Protein AF-A0A6L9IRM5-F1 (afdb_monomer)

Radius of gyration: 20.82 Å; Cα contacts (8 Å, |Δi|>4): 411; chains: 1; bounding box: 53×46×64 Å

Foldseek 3Di:
DDDPLRVLLVVLLVLLVQQLPQPLLDDDPPDDPPDDDDDPVNVVSVPDPSLVVNLVVLLVQQCFLDPHGDVSNLVSLLVSLLVLLVDPVRDCSSNQRSSVSSLVCLLPVQACVNVPVPLRHSSCRSLLSSLLNLLSSCQSVVVLQVNLVVLLVQLPGSHVSSVLSSLNSLLSNCVRPVVSNLVNLVVVLVPHDLSSLLSSLSNLLDLVSQALVDPNNVVSLVSSVVSLVSLLVVLQPDDPVRCPDPSNVSSLVSLLASLLSSCLSPVVVSLVVLLVQLVVPDPSSLNSSVSSLPDPSCVVPVVSSVVSCVSSVD

Mean predicted aligned error: 5.21 Å

Solvent-accessible surface area (backbone atoms only — not comparable to full-atom values): 16393 Å² total; per-residue (Å²): 132,81,51,73,31,57,48,42,31,64,61,44,49,63,35,50,54,46,27,40,67,35,77,58,42,58,77,61,98,81,71,64,91,87,66,96,72,85,53,82,73,60,57,66,44,68,68,41,66,47,50,46,53,40,50,47,50,41,27,75,60,19,50,41,73,48,101,53,69,40,57,48,49,38,50,19,50,19,48,46,51,40,48,44,60,66,35,87,90,47,50,65,59,33,42,50,54,20,40,50,44,49,36,52,40,35,54,57,76,53,46,52,76,82,61,73,57,47,78,48,50,28,67,47,34,39,29,28,31,20,40,30,23,43,18,35,52,19,51,76,73,66,34,48,71,60,34,53,50,54,38,43,56,47,16,62,45,92,39,62,65,38,27,50,21,21,14,51,5,44,33,46,27,36,71,78,39,40,76,63,39,52,53,49,50,62,58,53,55,77,80,49,50,46,33,30,45,29,27,55,44,49,20,60,39,40,72,91,65,32,44,49,94,36,78,66,15,41,52,44,30,54,53,39,46,52,51,46,51,50,50,53,52,52,60,68,69,50,53,77,76,59,54,73,36,68,51,36,47,50,22,48,56,42,47,24,51,30,52,42,48,40,22,60,42,36,50,71,66,32,52,56,47,50,54,58,52,49,73,63,77,41,74,68,55,41,48,25,52,60,45,22,68,70,36,75,76,52,59,89,42,56,68,64,49,50,57,48,50,58,64,67,70,111

Nearest PDB structures (foldseek):
  3v6a-assembly1_A  TM=4.788E-01  e=5.968E-02  Homo sapiens
  2qmr-assembly2_B  TM=2.769E-01  e=5.025E-02  Homo sapiens
  9dze-assembly1_h  TM=3.111E-01  e=7.237E-01  synthetic construct
  5vhs-assembly1_U  TM=2.552E-01  e=9.781E-01  Homo sapiens
  7a6r-assembly1_A  TM=2.217E-01  e=2.215E+00  Homo sapiens

pLDDT: mean 91.57, std 13.12, range [38.56, 98.81]

Secondary structure (DSSP, 8-state):
---HHHHHHHHHHHHHHHHHH-GGGSPPTT--TT-----TTGGGGGG-HHHHHHHHHHHHTS--SSSS--HHHHHHHHHHHHHHTT-TTS-HIIIIIIHHHHHHHHHHSS-GGGGTT-TT-GGGHHHHHHHHHHHHHHHHTT-HHHHHHHHHHHTT-S-HHHHHHHHHHHHHHHHHHHHHHHHHHHHHTTS--HHHHHHHHHHH--GGG--TTSHHHHHHHHHHHHHHHHHHHHHHHS-HHHHTSHHHHHHHHHHHHHHHHHHHHSHHHHHHHHHHHHTT--HHHHHHHHHHHTSGGGTT-HHHHHHHHHHTT-

Sequence (314 aa):
MSSKRETHRADLRPLLLAALASPGLLPPAEFDMARFHLSAQQSKHLLDPDISALEDYLIDHSALPGRRANLELVWAFADEIGALCADPAVSLNQSYIAAEWLLWRLLNRHPSALFGDDPDSPLQMPQLCGVVAYGEWAVRFRHIESGVALLLEHGGSPLWRVREGVAMGLQRMLAHNWRSTVRRLRRASQDAGPLQWRALVAGVAEPDLLQPDTASGTTHTLDALDLHYRALAYLRRLRPETRRTDPVRTLRKALGYTVSVVVTAAPEAGFAQMRAWAAWDDPDVTWVIRENLKKKRLAPWPDEVNALHEVVAQ

Structure (mmCIF, N/CA/C/O backbone):
data_AF-A0A6L9IRM5-F1
#
_entry.id   AF-A0A6L9IRM5-F1
#
loop_
_atom_site.group_PDB
_atom_site.id
_atom_site.type_symbol
_atom_site.label_atom_id
_atom_site.label_alt_id
_atom_site.label_comp_id
_atom_site.label_asym_id
_atom_site.label_entity_id
_atom_site.label_seq_id
_atom_site.pdbx_PDB_ins_code
_atom_site.Cartn_x
_atom_site.Cartn_y
_atom_site.Cartn_z
_atom_site.occupancy
_atom_site.B_iso_or_equiv
_atom_site.auth_seq_id
_atom_site.auth_comp_id
_atom_site.auth_asym_id
_atom_site.auth_atom_id
_atom_site.pdbx_PDB_model_num
ATOM 1 N N . MET A 1 1 ? 29.223 4.184 2.570 1.00 54.03 1 MET A N 1
ATOM 2 C CA . MET A 1 1 ? 28.778 2.879 2.034 1.00 54.03 1 MET A CA 1
ATOM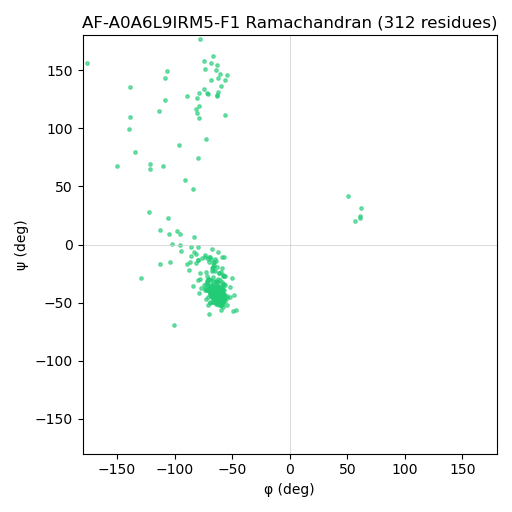 3 C C . MET A 1 1 ? 27.409 3.098 1.417 1.00 54.03 1 MET A C 1
ATOM 5 O O . MET A 1 1 ? 26.605 3.759 2.063 1.00 54.03 1 MET A O 1
ATOM 9 N N . SER A 1 2 ? 27.178 2.646 0.182 1.00 72.88 2 SER A N 1
ATOM 10 C CA . SER A 1 2 ? 25.860 2.755 -0.464 1.00 72.88 2 SER A CA 1
ATOM 11 C C . SER A 1 2 ? 24.823 1.953 0.330 1.00 72.88 2 SER A C 1
ATOM 13 O O . SER A 1 2 ? 25.169 0.905 0.884 1.00 72.88 2 SER A O 1
ATOM 15 N N . SER A 1 3 ? 23.582 2.438 0.431 1.00 93.06 3 SER A N 1
ATOM 16 C CA . SER A 1 3 ? 22.506 1.658 1.051 1.00 93.06 3 SER A CA 1
ATOM 17 C C . SER A 1 3 ? 22.183 0.428 0.182 1.00 93.06 3 SER A C 1
ATOM 19 O O . SER A 1 3 ? 22.546 0.363 -0.999 1.00 93.06 3 SER A O 1
ATOM 21 N N . LYS A 1 4 ? 21.504 -0.579 0.749 1.00 93.75 4 LYS A N 1
ATOM 22 C CA . LYS A 1 4 ? 21.068 -1.748 -0.038 1.00 93.75 4 LYS A CA 1
ATOM 23 C C . LYS A 1 4 ? 20.113 -1.343 -1.164 1.00 93.75 4 LYS A C 1
ATOM 25 O O . LYS A 1 4 ? 20.248 -1.855 -2.270 1.00 93.75 4 LYS A O 1
ATOM 30 N N . ARG A 1 5 ? 19.209 -0.393 -0.902 1.00 96.38 5 ARG A N 1
ATOM 31 C CA . ARG A 1 5 ? 18.323 0.204 -1.909 1.00 96.38 5 ARG A CA 1
ATOM 32 C C . ARG A 1 5 ? 19.119 0.850 -3.032 1.00 96.38 5 ARG A C 1
ATOM 34 O O . ARG A 1 5 ? 18.877 0.532 -4.185 1.00 96.38 5 ARG A O 1
ATOM 41 N N . GLU A 1 6 ? 20.120 1.667 -2.717 1.00 96.69 6 GLU A N 1
ATOM 42 C CA . GLU A 1 6 ? 20.903 2.370 -3.742 1.00 96.69 6 GLU A CA 1
ATOM 43 C C . GLU A 1 6 ? 21.756 1.401 -4.566 1.00 96.69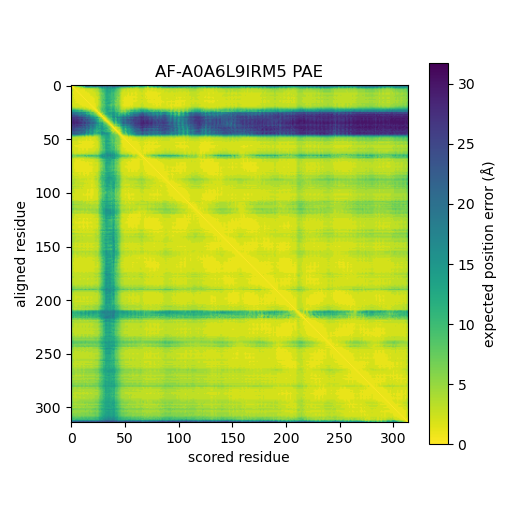 6 GLU A C 1
ATOM 45 O O . GLU A 1 6 ? 21.965 1.626 -5.754 1.00 96.69 6 GLU A O 1
ATOM 50 N N . THR A 1 7 ? 22.195 0.296 -3.958 1.00 97.50 7 THR A N 1
ATOM 51 C CA . THR A 1 7 ? 22.851 -0.806 -4.677 1.00 97.50 7 THR A CA 1
ATOM 52 C C . THR A 1 7 ? 21.880 -1.458 -5.665 1.00 97.50 7 THR A C 1
ATOM 54 O O . THR A 1 7 ? 22.175 -1.510 -6.854 1.00 97.50 7 THR A O 1
ATOM 57 N N . HIS A 1 8 ? 20.677 -1.840 -5.217 1.00 98.38 8 HIS A N 1
ATOM 58 C CA . HIS A 1 8 ? 19.645 -2.371 -6.114 1.00 98.38 8 HIS A CA 1
ATOM 59 C C . HIS A 1 8 ? 19.266 -1.382 -7.219 1.00 98.38 8 HIS A C 1
ATOM 61 O O . HIS A 1 8 ? 19.083 -1.790 -8.357 1.00 98.38 8 HIS A O 1
ATOM 67 N N . ARG A 1 9 ? 19.175 -0.081 -6.927 1.00 98.19 9 ARG A N 1
ATOM 68 C CA . ARG A 1 9 ? 18.885 0.941 -7.944 1.00 98.19 9 ARG A CA 1
ATOM 69 C C . ARG A 1 9 ? 19.958 0.983 -9.033 1.00 98.19 9 ARG A C 1
ATOM 71 O O . ARG A 1 9 ? 19.620 1.026 -10.213 1.00 98.19 9 ARG A O 1
ATOM 78 N N . ALA A 1 10 ? 21.233 0.939 -8.644 1.00 97.75 10 ALA A N 1
ATOM 79 C CA . ALA A 1 10 ? 22.349 0.921 -9.586 1.00 97.75 10 ALA A CA 1
ATOM 80 C C . ALA A 1 10 ? 22.328 -0.323 -10.492 1.00 97.75 10 ALA A C 1
ATOM 82 O O . ALA A 1 10 ? 22.565 -0.191 -11.691 1.00 97.75 10 ALA A O 1
ATOM 83 N N . ASP A 1 11 ? 21.986 -1.490 -9.941 1.00 98.25 11 ASP A N 1
ATOM 84 C CA . ASP A 1 11 ? 21.888 -2.749 -10.688 1.00 98.25 11 ASP A CA 1
ATOM 85 C C . ASP A 1 11 ? 20.639 -2.812 -11.588 1.00 98.25 11 ASP A C 1
ATOM 87 O O . ASP A 1 11 ? 20.696 -3.291 -12.719 1.00 98.25 11 ASP A O 1
ATOM 91 N N . LEU A 1 12 ? 19.498 -2.306 -11.106 1.00 98.50 12 LEU A N 1
ATOM 92 C CA . LEU A 1 12 ? 18.223 -2.329 -11.828 1.00 98.50 12 LEU A CA 1
ATOM 93 C C . LEU A 1 12 ? 18.209 -1.380 -13.018 1.00 98.50 12 LEU A C 1
ATOM 95 O O . LEU A 1 12 ? 17.565 -1.678 -14.020 1.00 98.50 12 LEU A O 1
ATOM 99 N N . ARG A 1 13 ? 18.886 -0.233 -12.928 1.00 98.00 13 ARG A N 1
ATOM 100 C CA . ARG A 1 13 ? 18.861 0.786 -13.981 1.00 98.00 13 ARG A CA 1
ATOM 101 C C . ARG A 1 13 ? 19.259 0.251 -15.368 1.00 98.00 13 ARG A C 1
ATOM 103 O O . ARG A 1 13 ? 18.483 0.464 -16.301 1.00 98.00 13 ARG A O 1
ATOM 110 N N . PRO A 1 14 ? 20.406 -0.433 -15.558 1.00 98.12 14 PRO A N 1
ATOM 111 C CA . PRO A 1 14 ? 20.747 -1.005 -16.860 1.00 98.12 14 PRO A CA 1
ATOM 112 C C . PRO A 1 14 ? 19.766 -2.100 -17.305 1.00 98.12 14 PRO A C 1
ATOM 114 O O . PRO A 1 14 ? 19.415 -2.129 -18.482 1.00 98.12 14 PRO A O 1
ATOM 117 N N . LEU A 1 15 ? 19.268 -2.942 -16.388 1.00 98.19 15 LEU A N 1
ATOM 118 C CA . LEU A 1 15 ? 18.281 -3.987 -16.703 1.00 98.19 15 LEU A CA 1
ATOM 119 C C . LEU A 1 15 ? 16.953 -3.391 -17.185 1.00 98.19 15 LEU A C 1
ATOM 121 O O . LEU A 1 15 ? 16.385 -3.843 -18.173 1.00 98.19 15 LEU A O 1
ATOM 125 N N . LEU A 1 16 ? 16.478 -2.335 -16.523 1.00 97.75 16 LEU A N 1
ATOM 126 C CA . LEU A 1 16 ? 15.276 -1.607 -16.915 1.00 97.75 16 LEU A CA 1
ATOM 127 C C . LEU A 1 16 ? 15.454 -0.918 -18.267 1.00 97.75 16 LEU A C 1
ATOM 129 O O . LEU A 1 16 ? 14.564 -1.004 -19.102 1.00 97.75 16 LEU A O 1
ATOM 133 N N . LEU A 1 17 ? 16.588 -0.259 -18.517 1.00 96.62 17 LEU A N 1
ATOM 134 C CA . LEU A 1 17 ? 16.843 0.377 -19.814 1.00 96.62 17 LEU A CA 1
ATOM 135 C C . LEU A 1 17 ? 16.883 -0.644 -20.959 1.00 96.62 17 LEU A C 1
ATOM 137 O O . LEU A 1 17 ? 16.307 -0.378 -22.014 1.00 96.62 17 LEU A O 1
ATOM 141 N N . ALA A 1 18 ? 17.511 -1.804 -20.741 1.00 95.44 18 ALA A N 1
ATOM 142 C CA . ALA A 1 18 ? 17.526 -2.900 -21.707 1.00 95.44 18 ALA A CA 1
ATOM 143 C C . ALA A 1 18 ? 16.110 -3.443 -21.945 1.00 95.44 18 ALA A C 1
ATOM 145 O O . ALA A 1 18 ? 15.641 -3.458 -23.082 1.00 95.44 18 ALA A O 1
ATOM 146 N N . ALA A 1 19 ? 15.378 -3.764 -20.871 1.00 94.12 19 ALA A N 1
ATOM 147 C CA . ALA A 1 19 ? 14.002 -4.234 -20.961 1.00 94.12 19 ALA A CA 1
ATOM 148 C C . ALA A 1 19 ? 13.107 -3.229 -21.704 1.00 94.12 19 ALA A C 1
ATOM 150 O O . ALA A 1 19 ? 12.410 -3.615 -22.630 1.00 94.12 19 ALA A O 1
ATOM 151 N N . LEU A 1 20 ? 13.163 -1.932 -21.380 1.00 92.44 20 LEU A N 1
ATOM 152 C CA . LEU A 1 20 ? 12.353 -0.892 -22.033 1.00 92.44 20 LEU A CA 1
ATOM 153 C C . LEU A 1 20 ? 12.724 -0.647 -23.505 1.00 92.44 20 LEU A C 1
ATOM 155 O O . LEU A 1 20 ? 11.905 -0.118 -24.257 1.00 92.44 20 LEU A O 1
ATOM 159 N N . ALA A 1 21 ? 13.944 -0.990 -23.918 1.00 90.75 21 ALA A N 1
ATOM 160 C CA . ALA A 1 21 ? 14.371 -0.949 -25.315 1.00 90.75 21 ALA A CA 1
ATOM 161 C C . ALA A 1 21 ? 14.022 -2.235 -26.088 1.00 90.75 21 ALA A C 1
ATOM 163 O O . ALA A 1 21 ? 14.140 -2.248 -27.316 1.00 90.75 21 ALA A O 1
ATOM 164 N N . SER A 1 22 ? 13.582 -3.291 -25.394 1.00 87.12 22 SER A N 1
ATOM 165 C CA . SER A 1 22 ? 13.260 -4.578 -26.000 1.00 87.12 22 SER A CA 1
ATOM 166 C C . SER A 1 22 ? 12.110 -4.454 -27.013 1.00 87.12 22 SER A C 1
ATOM 168 O O . SER A 1 22 ? 11.027 -3.955 -26.678 1.00 87.12 22 SER A O 1
ATOM 170 N N . PRO A 1 23 ? 12.270 -5.008 -28.230 1.00 76.06 23 PRO A N 1
ATOM 171 C CA . PRO A 1 23 ? 11.175 -5.153 -29.187 1.00 76.06 23 PRO A CA 1
ATOM 172 C C . PRO A 1 23 ? 10.011 -6.004 -28.655 1.00 76.06 23 PRO A C 1
ATOM 174 O O . PRO A 1 23 ? 8.884 -5.859 -29.125 1.00 76.06 23 PRO A O 1
ATOM 177 N N . GLY A 1 24 ? 10.267 -6.885 -27.681 1.00 68.88 24 GLY A N 1
ATOM 178 C CA . GLY A 1 24 ? 9.269 -7.744 -27.043 1.00 68.88 24 GLY A CA 1
ATOM 179 C C . GLY A 1 24 ? 8.280 -7.010 -26.130 1.00 68.88 24 GLY A C 1
ATOM 180 O O . GLY A 1 24 ? 7.268 -7.602 -25.759 1.00 68.88 24 GLY A O 1
ATOM 181 N N . LEU A 1 25 ? 8.536 -5.739 -25.786 1.00 74.50 25 LEU A N 1
ATOM 182 C CA . LEU A 1 25 ? 7.604 -4.873 -25.044 1.00 74.50 25 LEU A CA 1
ATOM 183 C C . LEU A 1 25 ? 6.748 -3.962 -25.936 1.00 74.50 25 LEU A C 1
ATOM 185 O O . LEU A 1 25 ? 5.943 -3.189 -25.413 1.00 74.50 25 LEU A O 1
ATOM 189 N N . LEU A 1 26 ? 6.900 -4.015 -27.263 1.00 62.25 26 LEU A N 1
ATOM 190 C CA . LEU A 1 26 ? 6.075 -3.199 -28.150 1.00 62.25 26 LEU A CA 1
ATOM 191 C C . LEU A 1 26 ? 4.677 -3.824 -28.321 1.00 62.25 26 LEU A C 1
ATOM 193 O O . LEU A 1 26 ? 4.581 -5.011 -28.650 1.00 62.25 26 LEU A O 1
ATOM 197 N N . PRO A 1 27 ? 3.586 -3.048 -28.155 1.00 51.72 27 PRO A N 1
ATOM 198 C CA . PRO A 1 27 ? 2.250 -3.523 -28.492 1.00 51.72 27 PRO A CA 1
ATOM 199 C C . PRO A 1 27 ? 2.189 -3.892 -29.981 1.00 51.72 27 PRO A C 1
ATOM 201 O O . PRO A 1 27 ? 2.666 -3.119 -30.818 1.00 51.72 27 PRO A O 1
ATOM 204 N N . PRO A 1 28 ? 1.578 -5.027 -30.361 1.00 49.91 28 PRO A N 1
ATOM 205 C CA . PRO A 1 28 ? 1.233 -5.276 -31.756 1.00 49.91 28 PRO A CA 1
ATOM 206 C C . PRO A 1 28 ? 0.388 -4.124 -32.314 1.00 49.91 28 PRO A C 1
ATOM 208 O O . PRO A 1 28 ? -0.437 -3.559 -31.597 1.00 49.91 28 PRO A O 1
ATOM 211 N N . ALA A 1 29 ? 0.557 -3.808 -33.600 1.00 48.66 29 ALA A N 1
ATOM 212 C CA . ALA A 1 29 ? -0.049 -2.645 -34.265 1.00 48.66 29 ALA A CA 1
ATOM 213 C C . ALA A 1 29 ? -1.595 -2.565 -34.198 1.00 48.66 29 ALA A C 1
ATOM 215 O O . ALA A 1 29 ? -2.164 -1.534 -34.539 1.00 48.66 29 ALA A O 1
ATOM 216 N N . GLU A 1 30 ? -2.271 -3.627 -33.752 1.00 48.62 30 GLU A N 1
ATOM 217 C CA . GLU A 1 30 ? -3.733 -3.749 -33.674 1.00 48.62 30 GLU A CA 1
ATOM 218 C C . GLU A 1 30 ? -4.302 -3.627 -32.240 1.00 48.62 30 GLU A C 1
ATOM 220 O O . GLU A 1 30 ? -5.482 -3.898 -32.023 1.00 48.62 30 GLU A O 1
ATOM 225 N N . PHE A 1 31 ? -3.502 -3.245 -31.234 1.00 49.69 31 PHE A N 1
ATOM 226 C CA . PHE A 1 31 ? -3.953 -3.253 -29.835 1.00 49.69 31 PHE A CA 1
ATOM 227 C C . PHE A 1 31 ? -4.837 -2.060 -29.444 1.00 49.69 31 PHE A C 1
ATOM 229 O O . PHE A 1 31 ? -4.363 -0.943 -29.243 1.00 49.69 31 PHE A O 1
ATOM 236 N N . ASP A 1 32 ? -6.122 -2.343 -29.230 1.00 43.91 32 ASP A N 1
ATOM 237 C CA . ASP A 1 32 ? -6.998 -1.538 -28.381 1.00 43.91 32 ASP A CA 1
ATOM 238 C C . ASP A 1 32 ? -6.718 -1.885 -26.907 1.00 43.91 32 ASP A C 1
ATOM 240 O O . ASP A 1 32 ? -6.887 -3.027 -26.469 1.00 43.91 32 ASP A O 1
ATOM 244 N N . MET A 1 33 ? -6.287 -0.883 -26.137 1.00 46.78 33 MET A N 1
ATOM 245 C CA . MET A 1 33 ? -5.958 -0.975 -24.707 1.00 46.78 33 MET A CA 1
ATOM 246 C C . MET A 1 33 ? -7.141 -1.442 -23.833 1.00 46.78 33 MET A C 1
ATOM 248 O O . MET A 1 33 ? -6.958 -1.735 -22.654 1.00 46.78 33 MET A O 1
ATOM 252 N N . ALA A 1 34 ? -8.361 -1.509 -24.377 1.00 38.56 34 ALA A N 1
ATOM 253 C CA . ALA A 1 34 ? -9.578 -1.762 -23.613 1.00 38.56 34 ALA A CA 1
ATOM 254 C C . ALA A 1 34 ? -9.879 -3.240 -23.276 1.00 38.56 34 ALA A C 1
ATOM 256 O O . ALA A 1 34 ? -10.833 -3.491 -22.534 1.00 38.56 34 ALA A O 1
ATOM 257 N N . ARG A 1 35 ? -9.148 -4.241 -23.797 1.00 40.44 35 ARG A N 1
ATOM 258 C CA . ARG A 1 35 ? -9.486 -5.668 -23.567 1.00 40.44 35 ARG A CA 1
ATOM 259 C C . ARG A 1 35 ? -8.257 -6.553 -23.328 1.00 40.44 35 ARG A C 1
ATOM 261 O O . ARG A 1 35 ? -7.595 -7.009 -24.252 1.00 40.44 35 ARG A O 1
ATOM 268 N N . PHE A 1 36 ? -7.997 -6.841 -22.055 1.00 47.91 36 PHE A N 1
ATOM 269 C CA . PHE A 1 36 ? -6.853 -7.607 -21.553 1.00 47.91 36 PHE A CA 1
ATOM 270 C C . PHE A 1 36 ? -7.000 -9.136 -21.677 1.00 47.91 36 PHE A C 1
ATOM 272 O O . PHE A 1 36 ? -7.159 -9.824 -20.672 1.00 47.91 36 PHE A O 1
ATOM 279 N N . HIS A 1 37 ? -6.869 -9.701 -22.878 1.00 43.22 37 HIS A N 1
ATOM 280 C CA . HIS A 1 37 ? -6.587 -11.136 -23.036 1.00 43.22 37 HIS A CA 1
ATOM 281 C C . HIS A 1 37 ? -5.552 -11.357 -24.144 1.00 43.22 37 HIS A C 1
ATOM 283 O O . HIS A 1 37 ? -5.854 -11.166 -25.320 1.00 43.22 37 HIS A O 1
ATOM 289 N N . LEU A 1 38 ? -4.330 -11.765 -23.774 1.00 51.69 38 LEU A N 1
ATOM 290 C CA . LEU A 1 38 ? -3.308 -12.115 -24.760 1.00 51.69 38 LEU A CA 1
ATOM 291 C C . LEU A 1 38 ? -3.612 -13.476 -25.410 1.00 51.69 38 LEU A C 1
ATOM 293 O O . LEU A 1 38 ? -3.893 -14.458 -24.725 1.00 51.69 38 LEU A O 1
ATOM 297 N N . SER A 1 39 ? -3.504 -13.549 -26.735 1.00 49.19 39 SER A N 1
ATOM 298 C CA . SER A 1 39 ? -3.537 -14.793 -27.509 1.00 49.19 39 SER A CA 1
ATOM 299 C C . SER A 1 39 ? -2.225 -15.585 -27.375 1.00 49.19 39 SER A C 1
ATOM 301 O O . SER A 1 39 ? -1.160 -15.026 -27.115 1.00 49.19 39 SER A O 1
ATOM 303 N N . ALA A 1 40 ? -2.265 -16.897 -27.636 1.00 40.97 40 ALA A N 1
ATOM 304 C CA . ALA A 1 40 ? -1.098 -17.791 -27.565 1.00 40.97 40 ALA A CA 1
ATOM 305 C C . ALA A 1 40 ? 0.075 -17.391 -28.495 1.00 40.97 40 ALA A C 1
ATOM 307 O O . ALA A 1 40 ? 1.218 -17.788 -28.270 1.00 40.97 40 ALA A O 1
ATOM 308 N N . GLN A 1 41 ? -0.186 -16.586 -29.530 1.00 40.88 41 GLN A N 1
ATOM 309 C CA . GLN A 1 41 ? 0.831 -16.062 -30.445 1.00 40.88 41 GLN A CA 1
ATOM 310 C C . GLN A 1 41 ? 1.585 -14.863 -29.840 1.00 40.88 41 GLN A C 1
ATOM 312 O O . GLN A 1 41 ? 2.783 -14.711 -30.069 1.00 40.88 41 GLN A O 1
ATOM 317 N N . GLN A 1 42 ? 0.925 -14.082 -28.978 1.00 49.75 42 GLN A N 1
ATOM 318 C CA . GLN A 1 42 ? 1.536 -12.991 -28.210 1.00 49.75 42 GLN A CA 1
ATOM 319 C C . GLN A 1 42 ? 2.427 -13.528 -27.080 1.00 49.75 42 GLN A C 1
ATOM 321 O O . GLN A 1 42 ? 3.404 -12.883 -26.711 1.00 49.75 42 GLN A O 1
ATOM 326 N N . SER A 1 43 ? 2.193 -14.763 -26.617 1.00 50.25 43 SER A N 1
ATOM 327 C CA . SER A 1 43 ? 3.065 -15.424 -25.640 1.00 50.25 43 SER A CA 1
ATOM 328 C C . SER A 1 43 ? 4.466 -15.767 -26.162 1.00 50.25 43 SER A C 1
ATOM 330 O O . SER A 1 43 ? 5.378 -15.936 -25.358 1.00 50.25 43 SER A O 1
ATOM 332 N N . LYS A 1 44 ? 4.684 -15.839 -27.484 1.00 45.84 44 LYS A N 1
ATOM 333 C CA . LYS A 1 44 ? 6.022 -16.085 -28.058 1.00 45.84 44 LYS A CA 1
ATOM 334 C C . LYS A 1 44 ? 6.927 -14.846 -28.057 1.00 45.84 44 LYS A C 1
ATOM 336 O O . LYS A 1 44 ? 8.139 -15.010 -27.999 1.00 45.84 44 LYS A O 1
ATOM 341 N N . HIS A 1 45 ? 6.362 -13.635 -28.038 1.00 49.94 45 HIS A N 1
ATOM 342 C CA . HIS A 1 45 ? 7.122 -12.395 -27.816 1.00 49.94 45 HIS A CA 1
ATOM 343 C C . HIS A 1 45 ? 7.556 -12.219 -26.345 1.00 49.94 45 HIS A C 1
ATOM 345 O O . HIS A 1 45 ? 8.380 -11.364 -26.039 1.00 49.94 45 HIS A O 1
ATOM 351 N N . LEU A 1 46 ? 7.059 -13.066 -25.430 1.00 53.78 46 LEU A N 1
ATOM 352 C CA . LEU A 1 46 ? 7.349 -13.004 -23.994 1.00 53.78 46 LEU A CA 1
ATOM 353 C C . LEU A 1 46 ? 8.669 -13.685 -23.574 1.00 53.78 46 LEU A C 1
ATOM 355 O O . LEU A 1 46 ? 8.935 -13.781 -22.380 1.00 53.78 46 LEU A O 1
ATOM 359 N N . LEU A 1 47 ? 9.501 -14.155 -24.508 1.00 64.38 47 LEU A N 1
ATOM 360 C CA . LEU A 1 47 ? 10.789 -14.813 -24.213 1.00 64.38 47 LEU A CA 1
ATOM 361 C C . LEU A 1 47 ? 12.005 -13.925 -24.509 1.00 64.38 47 LEU A C 1
ATOM 363 O O . LEU A 1 47 ? 13.098 -14.428 -24.751 1.00 64.38 4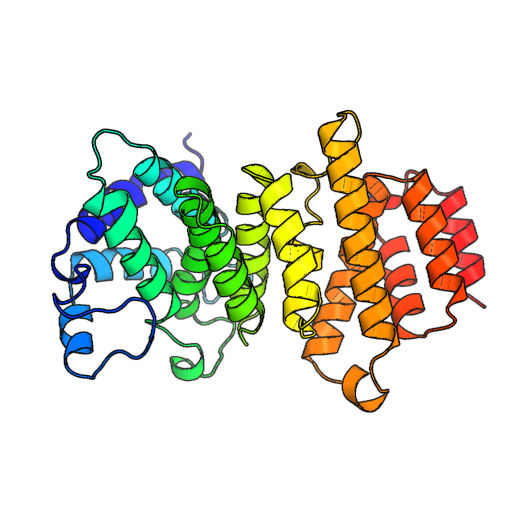7 LEU A O 1
ATOM 367 N N . ASP A 1 48 ? 11.813 -12.608 -24.529 1.00 80.81 48 ASP A N 1
ATOM 368 C CA . ASP A 1 48 ? 12.922 -11.680 -24.711 1.00 80.81 48 ASP A CA 1
ATOM 369 C C . ASP A 1 48 ? 13.934 -11.792 -23.546 1.00 80.81 48 ASP A C 1
ATOM 371 O O . ASP A 1 48 ? 13.523 -11.759 -22.376 1.00 80.81 48 ASP A O 1
ATOM 375 N N . PRO A 1 49 ? 15.235 -11.962 -23.843 1.00 86.56 49 PRO A N 1
ATOM 376 C CA . PRO A 1 49 ? 16.258 -12.183 -22.828 1.00 86.56 49 PRO A CA 1
ATOM 377 C C . PRO A 1 49 ? 16.480 -10.971 -21.919 1.00 86.56 49 PRO A C 1
ATOM 379 O O . PRO A 1 49 ? 16.767 -11.172 -20.743 1.00 86.56 49 PRO A O 1
ATOM 382 N N . ASP A 1 50 ? 16.295 -9.741 -22.405 1.00 90.69 50 ASP A N 1
ATOM 383 C CA . ASP A 1 50 ?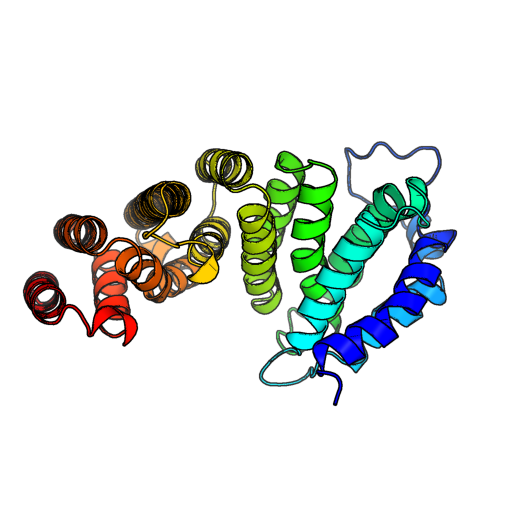 16.516 -8.534 -21.602 1.00 90.69 50 ASP A CA 1
ATOM 384 C C . ASP A 1 50 ? 15.412 -8.372 -20.552 1.00 90.69 50 ASP A C 1
ATOM 386 O O . ASP A 1 50 ? 15.668 -8.037 -19.394 1.00 90.69 50 ASP A O 1
ATOM 390 N N . ILE A 1 51 ? 14.169 -8.682 -20.933 1.00 90.06 51 ILE A N 1
ATOM 391 C CA . ILE A 1 51 ? 13.041 -8.681 -19.995 1.00 90.06 51 ILE A CA 1
ATOM 392 C C . ILE A 1 51 ? 13.180 -9.832 -18.992 1.00 90.06 51 ILE A C 1
ATOM 394 O O . ILE A 1 51 ? 12.921 -9.647 -17.803 1.00 90.06 51 ILE A O 1
ATOM 398 N N . SER A 1 52 ? 13.613 -11.005 -19.462 1.00 91.06 52 SER A N 1
ATOM 399 C CA . SER A 1 52 ? 13.812 -12.178 -18.602 1.00 91.06 52 SER A CA 1
ATOM 400 C C . SER A 1 52 ? 14.931 -11.933 -17.586 1.00 91.06 52 SER A C 1
ATOM 402 O O . SER A 1 52 ? 14.749 -12.231 -16.417 1.00 91.06 52 SER A O 1
ATOM 404 N N . ALA A 1 53 ? 16.030 -11.280 -17.981 1.00 95.50 53 ALA A N 1
ATOM 405 C CA . ALA A 1 53 ? 17.114 -10.909 -17.069 1.00 95.50 53 ALA A CA 1
ATOM 406 C C . ALA A 1 53 ? 16.647 -9.972 -15.939 1.00 95.50 53 ALA A C 1
ATOM 408 O O . ALA A 1 53 ? 17.095 -10.098 -14.798 1.00 95.50 53 ALA A O 1
ATOM 409 N N . LEU A 1 54 ? 15.730 -9.043 -16.233 1.00 97.56 54 LEU A N 1
ATOM 410 C CA . LEU A 1 54 ? 15.103 -8.214 -15.205 1.00 97.56 54 LEU A CA 1
ATOM 411 C C . LEU A 1 54 ? 14.210 -9.048 -14.271 1.00 97.56 54 LEU A C 1
ATOM 413 O O . LEU A 1 54 ? 14.290 -8.884 -13.055 1.00 97.56 54 LEU A O 1
ATOM 417 N N . GLU A 1 55 ? 13.363 -9.924 -14.820 1.00 95.88 55 GLU A N 1
ATOM 418 C CA . GLU A 1 55 ? 12.495 -10.821 -14.040 1.00 95.88 55 GLU A CA 1
ATOM 419 C C . GLU A 1 55 ? 13.324 -11.733 -13.117 1.00 95.88 55 GLU A C 1
ATOM 421 O O . GLU A 1 55 ? 13.038 -11.809 -11.919 1.00 95.88 55 GLU A O 1
ATOM 426 N N . ASP A 1 56 ? 14.391 -12.331 -13.645 1.00 97.44 56 ASP A N 1
ATOM 427 C CA . ASP A 1 56 ? 15.331 -13.183 -12.916 1.00 97.44 56 ASP A CA 1
ATOM 428 C C . ASP A 1 56 ? 16.011 -12.407 -11.784 1.00 97.44 56 ASP A C 1
ATOM 430 O O . ASP A 1 56 ? 16.005 -12.862 -10.643 1.00 97.44 56 ASP A O 1
ATOM 434 N N . TYR A 1 57 ? 16.486 -11.179 -12.036 1.00 98.62 57 TYR A N 1
ATOM 435 C CA . TYR A 1 57 ? 17.051 -10.334 -10.979 1.00 98.62 57 TYR A CA 1
ATOM 436 C C . TYR A 1 57 ? 16.040 -10.076 -9.852 1.00 98.62 57 TYR A C 1
ATOM 438 O O . TYR A 1 57 ? 16.377 -10.165 -8.669 1.00 98.62 57 TYR A O 1
ATOM 446 N N . LEU A 1 58 ? 14.779 -9.778 -10.188 1.00 98.62 58 LEU A N 1
ATOM 447 C CA . LEU A 1 58 ? 13.743 -9.575 -9.174 1.00 98.62 58 LEU A CA 1
ATOM 448 C C . LEU A 1 58 ? 13.504 -10.846 -8.346 1.00 98.62 58 LEU A C 1
ATOM 450 O O . LEU A 1 58 ? 13.356 -10.758 -7.127 1.00 98.62 58 LEU A O 1
ATOM 454 N N . ILE A 1 59 ? 13.478 -12.013 -8.988 1.00 98.12 59 ILE A N 1
ATOM 455 C CA . ILE A 1 59 ? 13.248 -13.318 -8.356 1.00 98.12 59 ILE A CA 1
ATOM 456 C C . ILE A 1 59 ? 14.435 -13.711 -7.466 1.00 98.12 59 ILE A C 1
ATOM 458 O O . ILE A 1 59 ? 14.237 -14.005 -6.283 1.00 98.12 59 ILE A O 1
ATOM 462 N N . ASP A 1 60 ? 15.658 -13.640 -7.983 1.00 98.25 60 ASP A N 1
ATOM 463 C CA . ASP A 1 60 ? 16.881 -14.073 -7.299 1.00 98.25 60 ASP A CA 1
ATOM 464 C C . ASP A 1 60 ? 17.205 -13.198 -6.082 1.00 98.25 60 ASP A C 1
ATOM 466 O O . ASP A 1 60 ? 17.669 -13.682 -5.046 1.00 98.25 60 ASP A O 1
ATOM 470 N N . HIS A 1 61 ? 16.888 -11.902 -6.155 1.00 98.19 61 HIS A N 1
ATOM 471 C CA . HIS A 1 61 ? 17.116 -10.951 -5.066 1.00 98.19 61 HIS A CA 1
ATOM 472 C C . HIS A 1 61 ? 15.884 -10.738 -4.164 1.00 98.19 61 HIS A C 1
ATOM 474 O O . HIS A 1 61 ? 15.896 -9.869 -3.282 1.00 98.19 61 HIS A O 1
ATOM 480 N N . SER A 1 62 ? 14.830 -11.548 -4.332 1.00 97.56 62 SER A N 1
ATOM 481 C CA . SER A 1 62 ? 13.553 -11.433 -3.607 1.00 97.56 62 SER A CA 1
ATOM 482 C C . SER A 1 62 ? 13.638 -11.722 -2.104 1.00 97.56 62 SER A C 1
ATOM 484 O O . SER A 1 62 ? 12.767 -11.287 -1.345 1.00 97.56 62 SER A O 1
ATOM 486 N N . ALA A 1 63 ? 14.670 -12.457 -1.673 1.00 96.88 63 ALA A N 1
ATOM 487 C CA . ALA A 1 63 ? 14.759 -13.113 -0.364 1.00 96.88 63 ALA A CA 1
ATOM 488 C C . ALA A 1 63 ? 13.654 -14.165 -0.105 1.00 96.88 63 ALA A C 1
ATOM 490 O O . ALA A 1 63 ? 13.352 -14.474 1.052 1.00 96.88 63 ALA A O 1
ATOM 491 N N . LEU A 1 64 ? 13.055 -14.716 -1.169 1.00 96.25 64 LEU A N 1
ATOM 492 C CA . LEU A 1 64 ? 12.083 -15.808 -1.123 1.00 96.25 64 LEU A CA 1
ATOM 493 C C . LEU A 1 64 ? 12.691 -17.122 -1.666 1.00 96.25 64 LEU A C 1
ATOM 495 O O . LEU A 1 64 ? 13.471 -17.069 -2.615 1.00 96.25 64 LEU A O 1
ATOM 499 N N . PRO A 1 65 ? 12.351 -18.295 -1.093 1.00 91.81 65 PRO A N 1
ATOM 500 C CA . PRO A 1 65 ? 11.447 -18.494 0.042 1.00 91.81 65 PRO A CA 1
ATOM 501 C C . PRO A 1 65 ? 12.054 -17.995 1.362 1.00 91.81 65 PRO A C 1
ATOM 503 O O . PRO A 1 65 ? 13.183 -18.316 1.729 1.00 91.81 65 PRO A O 1
ATOM 506 N N . GLY A 1 66 ? 11.293 -17.182 2.096 1.00 87.31 66 GLY A N 1
ATOM 507 C CA . GLY A 1 66 ? 11.769 -16.519 3.305 1.00 87.31 66 GLY A CA 1
ATOM 508 C C . GLY A 1 66 ? 10.672 -15.723 4.005 1.00 87.31 66 GLY A C 1
ATOM 509 O O . GLY A 1 66 ? 9.695 -15.289 3.393 1.00 87.31 66 GLY A O 1
ATOM 510 N N . ARG A 1 67 ? 10.830 -15.499 5.318 1.00 86.88 67 ARG A N 1
ATOM 511 C CA . ARG A 1 67 ? 9.796 -14.867 6.168 1.00 86.88 67 ARG A CA 1
ATOM 512 C C . ARG A 1 67 ? 9.367 -13.473 5.699 1.00 86.88 67 ARG A C 1
ATOM 514 O O . ARG A 1 67 ? 8.271 -13.033 6.033 1.00 86.88 67 ARG A O 1
ATOM 521 N N . ARG A 1 68 ? 10.244 -12.743 5.006 1.00 90.12 68 ARG A N 1
ATOM 522 C CA . ARG A 1 68 ? 10.000 -11.385 4.509 1.00 90.12 68 ARG A CA 1
ATOM 523 C C . ARG A 1 68 ? 10.580 -11.264 3.107 1.00 90.12 68 ARG A C 1
ATOM 525 O O . ARG A 1 68 ? 11.703 -11.701 2.893 1.00 90.12 68 ARG A O 1
ATOM 532 N N . ALA A 1 69 ? 9.822 -10.654 2.200 1.00 95.12 69 ALA A N 1
ATOM 533 C CA . ALA A 1 69 ? 10.360 -10.231 0.913 1.00 95.12 69 ALA A CA 1
ATOM 534 C C . ALA A 1 69 ? 11.356 -9.075 1.108 1.00 95.12 69 ALA A C 1
ATOM 536 O O . ALA A 1 69 ? 11.284 -8.333 2.095 1.00 95.12 69 ALA A O 1
ATOM 537 N N . ASN A 1 70 ? 12.267 -8.914 0.156 1.00 97.75 70 ASN A N 1
ATOM 538 C CA . ASN A 1 70 ? 13.241 -7.835 0.135 1.00 97.75 70 ASN A CA 1
ATOM 539 C C . ASN A 1 70 ? 12.571 -6.491 -0.216 1.00 97.75 70 ASN A C 1
ATOM 541 O O . ASN A 1 70 ? 12.452 -6.128 -1.383 1.00 97.75 70 ASN A O 1
ATOM 545 N N . LEU A 1 71 ? 12.123 -5.740 0.796 1.00 97.50 71 LEU A N 1
ATOM 546 C CA . LEU A 1 71 ? 11.480 -4.436 0.580 1.00 97.50 71 LEU A CA 1
ATOM 547 C C . LEU A 1 71 ? 12.438 -3.378 0.016 1.00 97.50 71 LEU A C 1
ATOM 549 O O . LEU A 1 71 ? 11.987 -2.503 -0.713 1.00 97.50 71 LEU A O 1
ATOM 553 N N . GLU A 1 72 ? 13.745 -3.472 0.284 1.00 98.12 72 GLU A N 1
ATOM 554 C CA . GLU A 1 72 ? 14.735 -2.563 -0.317 1.00 98.12 72 GLU A CA 1
ATOM 555 C C . GLU A 1 72 ? 14.744 -2.698 -1.846 1.00 98.12 72 GLU A C 1
ATOM 557 O O . GLU A 1 72 ? 14.812 -1.694 -2.549 1.00 98.12 72 GLU A O 1
ATOM 562 N N . LEU A 1 73 ? 14.599 -3.926 -2.361 1.00 98.69 73 LEU A N 1
ATOM 563 C CA . LEU A 1 73 ? 14.458 -4.204 -3.793 1.00 98.69 73 LEU A CA 1
ATOM 564 C C . LEU A 1 73 ? 13.135 -3.666 -4.360 1.00 98.69 73 LEU A C 1
ATOM 566 O O . LEU A 1 73 ? 13.144 -3.021 -5.405 1.00 98.69 73 LEU A O 1
ATOM 570 N N . VAL A 1 74 ? 12.011 -3.880 -3.664 1.00 98.69 74 VAL A N 1
ATOM 571 C CA . VAL A 1 74 ? 10.695 -3.340 -4.074 1.00 98.69 74 VAL A CA 1
ATOM 572 C C . VAL A 1 74 ? 10.754 -1.818 -4.213 1.00 98.69 74 VAL A C 1
ATOM 574 O O . VAL A 1 74 ? 10.299 -1.256 -5.211 1.00 98.69 74 VAL A O 1
ATOM 577 N N . TRP A 1 75 ? 11.339 -1.143 -3.221 1.00 98.38 75 TRP A N 1
ATOM 578 C CA . TRP A 1 75 ? 11.468 0.309 -3.232 1.00 98.38 75 TRP A CA 1
ATOM 579 C C . TRP A 1 75 ? 12.443 0.804 -4.292 1.00 98.38 75 TRP A C 1
ATOM 581 O O . TRP A 1 75 ? 12.120 1.768 -4.982 1.00 98.38 75 TRP A O 1
ATOM 591 N N . ALA A 1 76 ? 13.584 0.132 -4.461 1.00 98.69 76 ALA A N 1
ATOM 592 C CA . ALA A 1 76 ? 14.545 0.445 -5.511 1.00 98.69 76 ALA A CA 1
ATOM 593 C C . ALA A 1 76 ? 13.920 0.345 -6.910 1.00 98.69 76 ALA A C 1
ATOM 595 O O . ALA A 1 76 ? 14.101 1.245 -7.725 1.00 98.69 76 ALA A O 1
ATOM 596 N N . PHE A 1 77 ? 13.138 -0.705 -7.169 1.00 98.81 77 PHE A N 1
ATOM 597 C CA . PHE A 1 77 ? 12.450 -0.887 -8.445 1.00 98.81 77 PHE A CA 1
ATOM 598 C C . PHE A 1 77 ? 11.438 0.228 -8.720 1.00 98.81 77 PHE A C 1
ATOM 600 O O . PHE A 1 77 ? 11.459 0.836 -9.788 1.00 98.81 77 PHE A O 1
ATOM 607 N N . ALA A 1 78 ? 10.582 0.547 -7.746 1.00 98.50 78 ALA A N 1
ATOM 608 C CA . ALA A 1 78 ? 9.603 1.618 -7.903 1.00 98.50 78 ALA A CA 1
ATOM 609 C C . ALA A 1 78 ? 10.256 3.006 -8.056 1.00 98.50 78 ALA A C 1
ATOM 611 O O . ALA A 1 78 ? 9.772 3.823 -8.838 1.00 98.50 78 ALA A O 1
ATOM 612 N N . ASP A 1 79 ? 11.367 3.268 -7.360 1.00 98.25 79 ASP A N 1
ATOM 613 C CA . ASP A 1 79 ? 12.146 4.497 -7.547 1.00 98.25 79 ASP A CA 1
ATOM 614 C C . ASP A 1 79 ? 12.761 4.596 -8.936 1.00 98.25 79 ASP A C 1
ATOM 616 O O . ASP A 1 79 ? 12.703 5.666 -9.535 1.00 98.25 79 ASP A O 1
ATOM 620 N N . GLU A 1 80 ? 13.362 3.516 -9.446 1.00 98.25 80 GLU A N 1
ATOM 621 C CA . GLU A 1 80 ? 13.965 3.539 -10.779 1.00 98.25 80 GLU A CA 1
ATOM 622 C C . GLU A 1 80 ? 12.907 3.707 -11.866 1.00 98.25 80 GLU A C 1
ATOM 624 O O . GLU A 1 80 ? 13.129 4.482 -12.792 1.00 98.25 80 GLU A O 1
ATOM 629 N N . ILE A 1 81 ? 11.727 3.091 -11.734 1.00 98.31 81 ILE A N 1
ATOM 630 C CA . ILE A 1 81 ? 10.601 3.376 -12.635 1.00 98.31 81 ILE A CA 1
ATOM 631 C C . ILE A 1 81 ? 10.243 4.866 -12.589 1.00 98.31 81 ILE A C 1
ATOM 633 O O . ILE A 1 81 ? 10.173 5.504 -13.639 1.00 98.31 81 ILE A O 1
ATOM 637 N N . GLY A 1 82 ? 10.089 5.453 -11.399 1.00 96.81 82 GLY A N 1
ATOM 638 C CA . GLY A 1 82 ? 9.824 6.889 -11.255 1.00 96.81 82 GLY A CA 1
ATOM 639 C C . GLY A 1 82 ? 10.920 7.770 -11.863 1.00 96.81 82 GLY A C 1
ATOM 640 O O . GLY A 1 82 ? 10.619 8.741 -12.560 1.00 96.81 82 GLY A O 1
ATOM 641 N N . ALA A 1 83 ? 12.188 7.406 -11.657 1.00 97.31 83 ALA A N 1
ATOM 642 C CA . ALA A 1 83 ? 13.345 8.106 -12.201 1.00 97.31 83 ALA A CA 1
ATOM 643 C C . ALA A 1 83 ? 13.396 8.027 -13.732 1.00 97.31 83 ALA A C 1
ATOM 645 O O . ALA A 1 83 ? 13.614 9.045 -14.378 1.00 97.31 83 ALA A O 1
ATOM 646 N N . LEU A 1 84 ? 13.135 6.862 -14.328 1.00 96.81 84 LEU A N 1
ATOM 647 C CA . LEU A 1 84 ? 13.074 6.689 -15.783 1.00 96.81 84 LEU A CA 1
ATOM 648 C C . LEU A 1 84 ? 11.896 7.452 -16.395 1.00 96.81 84 LEU A C 1
ATOM 650 O O . LEU A 1 84 ? 12.045 8.073 -17.442 1.00 96.81 84 LEU A O 1
ATOM 654 N N . CYS A 1 85 ? 10.750 7.497 -15.711 1.00 94.62 85 CYS A N 1
ATOM 655 C CA . CYS A 1 85 ? 9.618 8.330 -16.121 1.00 94.62 85 CYS A CA 1
ATOM 656 C C . CYS A 1 85 ? 9.885 9.839 -15.962 1.00 94.62 85 CYS A C 1
ATOM 658 O O . CYS A 1 85 ? 9.082 10.675 -16.385 1.00 94.62 85 CYS A O 1
ATOM 660 N N . ALA A 1 86 ? 10.978 10.210 -15.295 1.00 94.25 86 ALA A N 1
ATOM 661 C CA . ALA A 1 86 ? 11.422 11.581 -15.106 1.00 94.25 86 ALA A CA 1
ATOM 662 C C . ALA A 1 86 ? 12.599 11.989 -15.988 1.00 94.25 86 ALA A C 1
ATOM 664 O O . ALA A 1 86 ? 12.889 13.182 -16.072 1.00 94.25 86 ALA A O 1
ATOM 665 N N . ASP A 1 87 ? 13.274 11.018 -16.588 1.00 96.00 87 ASP A N 1
ATOM 666 C CA . ASP A 1 87 ? 14.549 11.212 -17.249 1.00 96.00 87 ASP A CA 1
ATOM 667 C C . ASP A 1 87 ? 14.340 11.771 -18.666 1.00 96.00 87 ASP A C 1
ATOM 669 O O . ASP A 1 87 ? 13.757 11.086 -19.509 1.00 96.00 87 ASP A O 1
ATOM 673 N N . PRO A 1 88 ? 14.815 12.992 -18.973 1.00 93.56 88 PRO A N 1
ATOM 674 C CA . PRO A 1 88 ? 14.667 13.573 -20.305 1.00 93.56 88 PRO A CA 1
ATOM 675 C C . PRO A 1 88 ? 15.463 12.825 -21.386 1.00 93.56 88 PRO A C 1
ATOM 677 O O . PRO A 1 88 ? 15.205 13.036 -22.570 1.00 93.56 88 PRO A O 1
ATOM 680 N N . ALA A 1 89 ? 16.426 11.974 -21.011 1.00 95.00 89 ALA A N 1
ATOM 681 C CA . ALA A 1 89 ? 17.161 11.131 -21.951 1.00 95.00 89 ALA A CA 1
ATOM 682 C C . ALA A 1 89 ? 16.389 9.858 -22.343 1.00 95.00 89 ALA A C 1
ATOM 684 O O . ALA A 1 89 ? 16.734 9.217 -23.336 1.00 95.00 89 ALA A O 1
ATOM 685 N N . VAL A 1 90 ? 15.350 9.487 -21.589 1.00 94.12 90 VAL A N 1
ATOM 686 C CA . VAL A 1 90 ? 14.493 8.337 -21.892 1.00 94.12 90 VAL A CA 1
ATOM 687 C C . VAL A 1 90 ? 13.346 8.802 -22.782 1.00 94.12 90 VAL A C 1
ATOM 689 O O . VAL A 1 90 ? 12.634 9.757 -22.473 1.00 94.12 90 VAL A O 1
ATOM 692 N N . SER A 1 91 ? 13.145 8.124 -23.914 1.00 92.12 91 SER A N 1
ATOM 693 C CA . SER A 1 91 ? 12.078 8.503 -24.844 1.00 92.12 91 SER A CA 1
ATOM 694 C C . SER A 1 91 ? 10.693 8.359 -24.204 1.00 92.12 91 SER A C 1
ATOM 696 O O . SER A 1 91 ? 10.480 7.526 -23.318 1.00 92.12 91 SER A O 1
ATOM 698 N N . LEU A 1 92 ? 9.708 9.123 -24.693 1.00 89.12 92 LEU A N 1
ATOM 699 C CA . LEU A 1 92 ? 8.326 8.968 -24.231 1.00 89.12 92 LEU A CA 1
ATOM 700 C C . LEU A 1 92 ? 7.805 7.552 -24.512 1.00 89.12 92 LEU A C 1
ATOM 702 O O . LEU A 1 92 ? 7.111 6.985 -23.682 1.00 89.12 92 LEU A O 1
ATOM 706 N N . ASN A 1 93 ? 8.190 6.942 -25.637 1.00 88.44 93 ASN A N 1
ATOM 707 C CA . ASN A 1 93 ? 7.825 5.556 -25.927 1.00 88.44 93 ASN A CA 1
ATOM 708 C C . ASN A 1 93 ? 8.314 4.596 -24.831 1.00 88.44 93 ASN A C 1
ATOM 710 O O . ASN A 1 93 ? 7.549 3.752 -24.381 1.00 88.44 93 ASN A O 1
ATOM 714 N N . GLN A 1 94 ? 9.556 4.751 -24.365 1.00 91.12 94 GLN A N 1
ATOM 715 C CA . GLN A 1 94 ? 10.121 3.898 -23.317 1.00 91.12 94 GLN A CA 1
ATOM 716 C C . GLN A 1 94 ? 9.498 4.174 -21.946 1.00 91.12 94 GLN A C 1
ATOM 718 O O . GLN A 1 94 ? 9.027 3.259 -21.279 1.00 91.12 94 GLN A O 1
ATOM 723 N N . SER A 1 95 ? 9.482 5.439 -21.529 1.00 91.50 95 SER A N 1
ATOM 724 C CA . SER A 1 95 ? 9.024 5.839 -20.193 1.00 91.50 95 SER A CA 1
ATOM 725 C C . SER A 1 95 ? 7.515 5.700 -19.995 1.00 91.50 95 SER A C 1
ATOM 727 O O . SER A 1 95 ? 7.072 5.468 -18.874 1.00 91.50 95 SER A O 1
ATOM 729 N N . TYR A 1 96 ? 6.724 5.838 -21.061 1.00 89.56 96 TYR A N 1
ATOM 730 C CA . TYR A 1 96 ? 5.270 5.759 -21.003 1.00 89.56 96 TYR A CA 1
ATOM 731 C C . TYR A 1 96 ? 4.759 4.395 -21.469 1.00 89.56 96 TYR A C 1
ATOM 733 O O . TYR A 1 96 ? 4.304 3.615 -20.638 1.00 89.56 96 TYR A O 1
ATOM 741 N N . ILE A 1 97 ? 4.877 4.090 -22.767 1.00 87.19 97 ILE A N 1
ATOM 742 C CA . ILE A 1 97 ? 4.278 2.892 -23.378 1.00 87.19 97 ILE A CA 1
ATOM 743 C C . ILE A 1 97 ? 4.997 1.624 -22.910 1.00 87.19 97 ILE A C 1
ATOM 745 O O . ILE A 1 97 ? 4.380 0.767 -22.286 1.00 87.19 97 ILE A O 1
ATOM 749 N N . ALA A 1 98 ? 6.303 1.498 -23.155 1.00 89.81 98 ALA A N 1
ATOM 750 C CA . ALA A 1 98 ? 7.038 0.279 -22.814 1.00 89.81 98 ALA A CA 1
ATOM 751 C C . ALA A 1 98 ? 7.041 0.014 -21.300 1.00 89.81 98 ALA A C 1
ATOM 753 O O . ALA A 1 98 ? 6.928 -1.135 -20.884 1.00 89.81 98 ALA A O 1
ATOM 754 N N . ALA A 1 99 ? 7.108 1.061 -20.471 1.00 93.94 99 ALA A N 1
ATOM 755 C CA . ALA A 1 99 ? 7.016 0.923 -19.020 1.00 93.94 99 ALA A CA 1
ATOM 756 C C . ALA A 1 99 ? 5.646 0.400 -18.567 1.00 93.94 99 ALA A C 1
ATOM 758 O O . ALA A 1 99 ? 5.594 -0.487 -17.718 1.00 93.94 99 ALA A O 1
ATOM 759 N N . GLU A 1 100 ? 4.544 0.886 -19.148 1.00 91.50 100 GLU A N 1
ATOM 760 C CA . GLU A 1 100 ? 3.209 0.347 -18.863 1.00 91.50 100 GLU A CA 1
ATOM 761 C C . GLU A 1 100 ? 3.122 -1.141 -19.217 1.00 91.50 100 GLU A C 1
ATOM 763 O O . GLU A 1 100 ? 2.673 -1.947 -18.402 1.00 91.50 100 GLU A O 1
ATOM 768 N N . TRP A 1 101 ? 3.616 -1.516 -20.401 1.00 89.12 101 TRP A N 1
ATOM 769 C CA . TRP A 1 101 ? 3.646 -2.904 -20.869 1.00 89.12 101 TRP A CA 1
ATOM 770 C C . TRP A 1 101 ? 4.542 -3.797 -20.012 1.00 89.12 101 TRP A C 1
ATOM 772 O O . TRP A 1 101 ? 4.162 -4.929 -19.703 1.00 89.12 101 TRP A O 1
ATOM 782 N N . LEU A 1 102 ? 5.699 -3.294 -19.578 1.00 93.81 102 LEU A N 1
ATOM 783 C CA . LEU A 1 102 ? 6.576 -3.993 -18.646 1.00 93.81 102 LEU A CA 1
ATOM 784 C C . LEU A 1 102 ? 5.851 -4.262 -17.331 1.00 93.81 102 LEU A C 1
ATOM 786 O O . LEU A 1 102 ? 5.812 -5.401 -16.874 1.00 93.81 102 LEU A O 1
ATOM 790 N N . LEU A 1 103 ? 5.244 -3.237 -16.731 1.00 95.75 103 LEU A N 1
ATOM 791 C CA . LEU A 1 103 ? 4.515 -3.388 -15.475 1.00 95.75 103 LEU A CA 1
ATOM 792 C C . LEU A 1 103 ? 3.342 -4.356 -15.636 1.00 95.75 103 LEU A C 1
ATOM 794 O O . LEU A 1 103 ? 3.187 -5.262 -14.821 1.00 95.75 103 LEU A O 1
ATOM 798 N N . TRP A 1 104 ? 2.571 -4.236 -16.718 1.00 91.31 104 TRP A N 1
ATOM 799 C CA . TRP A 1 104 ? 1.508 -5.182 -17.046 1.00 91.31 104 TRP A CA 1
ATOM 800 C C . TRP A 1 104 ? 2.041 -6.617 -17.143 1.00 91.31 104 TRP A C 1
ATOM 802 O O . TRP A 1 104 ? 1.451 -7.537 -16.573 1.00 91.31 104 TRP A O 1
ATOM 812 N N . ARG A 1 105 ? 3.186 -6.824 -17.800 1.00 90.62 105 ARG A N 1
ATOM 813 C CA . ARG A 1 105 ? 3.822 -8.139 -17.892 1.00 90.62 105 ARG A CA 1
ATOM 814 C C . ARG A 1 105 ? 4.210 -8.663 -16.514 1.00 90.62 105 ARG A C 1
ATOM 816 O O . ARG A 1 105 ? 3.826 -9.782 -16.193 1.00 90.62 105 ARG A O 1
ATOM 823 N N . LEU A 1 106 ? 4.901 -7.880 -15.686 1.00 94.50 106 LEU A N 1
ATOM 824 C CA . LEU A 1 106 ? 5.313 -8.308 -14.341 1.00 94.50 106 LEU A CA 1
ATOM 825 C C . LEU A 1 106 ? 4.109 -8.706 -13.471 1.00 94.50 106 LEU A C 1
ATOM 827 O O . LEU A 1 106 ? 4.191 -9.649 -12.684 1.00 94.50 106 LEU A O 1
ATOM 831 N N . LEU A 1 107 ? 2.973 -8.029 -13.652 1.00 93.25 107 LEU A N 1
ATOM 832 C CA . LEU A 1 107 ? 1.718 -8.331 -12.966 1.00 93.25 107 LEU A CA 1
ATOM 833 C C . LEU A 1 107 ? 1.057 -9.634 -13.452 1.00 93.25 107 LEU A C 1
ATOM 835 O O . LEU A 1 107 ? 0.410 -10.318 -12.659 1.00 93.25 107 LEU A O 1
ATOM 839 N N . ASN A 1 108 ? 1.232 -10.009 -14.722 1.00 87.75 108 ASN A N 1
ATOM 840 C CA . ASN A 1 108 ? 0.472 -11.092 -15.360 1.00 87.75 108 ASN A CA 1
ATOM 841 C C . ASN A 1 108 ? 1.302 -12.331 -15.732 1.00 87.75 108 ASN A C 1
ATOM 843 O O . ASN A 1 108 ? 0.732 -13.395 -15.966 1.00 87.75 108 ASN A O 1
ATOM 847 N N . ARG A 1 109 ? 2.635 -12.234 -15.787 1.00 87.44 109 ARG A N 1
ATOM 848 C CA . ARG A 1 109 ? 3.521 -13.305 -16.276 1.00 87.44 109 ARG A CA 1
ATOM 849 C C . ARG A 1 109 ? 3.516 -14.544 -15.382 1.00 87.44 109 ARG A C 1
ATOM 851 O O . ARG A 1 109 ? 3.579 -15.663 -15.899 1.00 87.44 109 ARG A O 1
ATOM 858 N N . HIS A 1 110 ? 3.435 -14.330 -14.070 1.00 89.19 110 HIS A N 1
ATOM 859 C CA . HIS A 1 110 ? 3.461 -15.366 -13.037 1.00 89.19 110 HIS A CA 1
ATOM 860 C C . HIS A 1 110 ? 2.180 -15.319 -12.189 1.00 89.19 110 HIS A C 1
ATOM 862 O O . HIS A 1 110 ? 2.237 -14.936 -11.020 1.00 89.19 110 HIS A O 1
ATOM 868 N N . PRO A 1 111 ? 1.006 -15.676 -12.749 1.00 90.25 111 PRO A N 1
ATOM 869 C CA . PRO A 1 111 ? -0.227 -15.721 -11.970 1.00 90.25 111 PRO A CA 1
ATOM 870 C C . PRO A 1 111 ? -0.081 -16.729 -10.826 1.00 90.25 111 PRO A C 1
ATOM 872 O O . PRO A 1 111 ? 0.572 -17.758 -10.983 1.00 90.25 111 PRO A O 1
ATOM 875 N N . SER A 1 112 ? -0.717 -16.461 -9.687 1.00 90.06 112 SER A N 1
ATOM 876 C CA . SER A 1 112 ? -0.541 -17.250 -8.460 1.00 90.06 112 SER A CA 1
ATOM 877 C C . SER A 1 112 ? -0.853 -18.742 -8.638 1.00 90.06 112 SER A C 1
ATOM 879 O O . SER A 1 112 ? -0.141 -19.594 -8.105 1.00 90.06 112 SER A O 1
ATOM 881 N N . ALA A 1 113 ? -1.832 -19.071 -9.488 1.00 90.12 113 ALA A N 1
ATOM 882 C CA . ALA A 1 113 ? -2.183 -20.444 -9.850 1.00 90.12 113 ALA A CA 1
ATOM 883 C C . ALA A 1 113 ? -1.005 -21.249 -10.437 1.00 90.12 113 ALA A C 1
ATOM 885 O O . ALA A 1 113 ? -0.969 -22.468 -10.283 1.00 90.12 113 ALA A O 1
ATOM 886 N N . LEU A 1 114 ? -0.022 -20.587 -11.065 1.00 90.88 114 LEU A N 1
ATOM 887 C CA . LEU A 1 114 ? 1.178 -21.228 -11.619 1.00 90.88 114 LEU A CA 1
ATOM 888 C C . LEU A 1 114 ? 2.021 -21.917 -10.535 1.00 90.88 114 LEU A C 1
ATOM 890 O O . LEU A 1 114 ? 2.693 -22.904 -10.813 1.00 90.88 114 LEU A O 1
ATOM 894 N N . PHE A 1 115 ? 1.980 -21.401 -9.309 1.00 92.00 115 PHE A N 1
ATOM 895 C CA . PHE A 1 115 ? 2.710 -21.926 -8.157 1.00 92.00 115 PHE A CA 1
ATOM 896 C C . PHE A 1 115 ? 1.766 -22.283 -7.000 1.00 92.00 115 PHE A C 1
ATOM 898 O O . PHE A 1 115 ? 2.158 -22.251 -5.839 1.00 92.00 115 PHE A O 1
ATOM 905 N N . GLY A 1 116 ? 0.510 -22.627 -7.316 1.00 91.44 116 GLY A N 1
ATOM 906 C CA . GLY A 1 116 ? -0.467 -23.131 -6.346 1.00 91.44 116 GLY A CA 1
ATOM 907 C C . GLY A 1 116 ? -0.820 -22.148 -5.228 1.00 91.44 116 GLY A C 1
ATOM 908 O O . GLY A 1 116 ? -1.070 -22.581 -4.108 1.00 91.44 116 GLY A O 1
ATOM 909 N N . ASP A 1 117 ? -0.792 -20.842 -5.513 1.00 91.31 117 ASP A N 1
ATOM 910 C CA . ASP A 1 117 ? -0.962 -19.766 -4.528 1.00 91.31 117 ASP A CA 1
ATOM 911 C C . ASP A 1 117 ? 0.050 -19.814 -3.366 1.00 91.31 117 ASP A C 1
ATOM 913 O O . ASP A 1 117 ? -0.193 -19.203 -2.321 1.00 91.31 117 ASP A O 1
ATOM 917 N N . ASP A 1 118 ? 1.189 -20.507 -3.538 1.00 93.94 118 ASP A N 1
ATOM 918 C CA . ASP A 1 118 ? 2.229 -20.615 -2.515 1.00 93.94 118 ASP A CA 1
ATOM 919 C C . ASP A 1 118 ? 2.700 -19.214 -2.096 1.00 93.94 118 ASP A C 1
ATOM 921 O O . ASP A 1 118 ? 3.341 -18.501 -2.883 1.00 93.94 118 ASP A O 1
ATOM 925 N N . PRO A 1 119 ? 2.402 -18.791 -0.852 1.00 90.81 119 PRO A N 1
ATOM 926 C CA . PRO A 1 119 ? 2.763 -17.469 -0.401 1.00 90.81 119 PRO A CA 1
ATOM 927 C C . PRO A 1 119 ? 4.273 -17.293 -0.305 1.00 90.81 119 PRO A C 1
ATOM 929 O O . PRO A 1 119 ? 4.683 -16.144 -0.236 1.00 90.81 119 PRO A O 1
ATOM 932 N N . ASP A 1 120 ? 5.103 -18.335 -0.316 1.00 93.81 120 ASP A N 1
ATOM 933 C CA . ASP A 1 120 ? 6.560 -18.215 -0.210 1.00 93.81 120 ASP A CA 1
ATOM 934 C C . ASP A 1 120 ? 7.296 -18.373 -1.546 1.00 93.81 120 ASP A C 1
ATOM 936 O O . ASP A 1 120 ? 8.516 -18.203 -1.591 1.00 93.81 120 ASP A O 1
ATOM 940 N N . SER A 1 121 ? 6.568 -18.583 -2.645 1.00 96.50 121 SER A N 1
ATOM 941 C CA . SER A 1 121 ? 7.160 -18.666 -3.979 1.00 96.50 121 SER A CA 1
ATOM 942 C C . SER A 1 121 ? 7.829 -17.343 -4.383 1.00 96.50 121 SER A C 1
ATOM 944 O O . SER A 1 121 ? 7.173 -16.293 -4.356 1.00 96.50 121 SER A O 1
ATOM 946 N N . PRO A 1 122 ? 9.102 -17.350 -4.822 1.00 97.50 122 PRO A N 1
ATOM 947 C CA . PRO A 1 122 ? 9.774 -16.146 -5.308 1.00 97.50 122 PRO A CA 1
ATOM 948 C C . PRO A 1 122 ? 9.156 -15.596 -6.602 1.00 97.50 122 PRO A C 1
ATOM 950 O O . PRO A 1 122 ? 9.304 -14.410 -6.890 1.00 97.50 122 PRO A O 1
ATOM 953 N N . LEU A 1 123 ? 8.372 -16.401 -7.332 1.00 96.44 123 LEU A N 1
ATOM 954 C CA . LEU A 1 123 ? 7.698 -15.992 -8.572 1.00 96.44 123 LEU A CA 1
ATOM 955 C C . LEU A 1 123 ? 6.656 -14.880 -8.377 1.00 96.44 123 LEU A C 1
ATOM 957 O O . LEU A 1 123 ? 6.238 -14.256 -9.349 1.00 96.44 123 LEU A O 1
ATOM 961 N N . GLN A 1 124 ? 6.242 -14.591 -7.140 1.00 96.81 124 GLN A N 1
ATOM 962 C CA . GLN A 1 124 ? 5.373 -13.443 -6.857 1.00 96.81 124 GLN A CA 1
ATOM 963 C C . GLN A 1 124 ? 6.124 -12.104 -6.800 1.00 96.81 124 GLN A C 1
ATOM 965 O O . GLN A 1 124 ? 5.489 -11.049 -6.757 1.00 96.81 124 GLN A O 1
ATOM 970 N N . MET A 1 125 ? 7.460 -12.124 -6.737 1.00 98.19 125 MET A N 1
ATOM 971 C CA . MET A 1 125 ? 8.257 -10.913 -6.551 1.00 98.19 125 MET A CA 1
ATOM 972 C C . MET A 1 125 ? 8.090 -9.904 -7.703 1.00 98.19 125 MET A C 1
ATOM 974 O O . MET A 1 125 ? 7.864 -8.729 -7.404 1.00 98.19 125 MET A O 1
ATOM 978 N N . PRO A 1 126 ? 8.073 -10.316 -8.989 1.00 97.81 126 PRO A N 1
ATOM 979 C CA . PRO A 1 126 ? 7.690 -9.438 -10.096 1.00 97.81 126 PRO A CA 1
ATOM 980 C C . PRO A 1 126 ? 6.344 -8.731 -9.890 1.00 97.81 126 PRO A C 1
ATOM 982 O O . PRO A 1 126 ? 6.264 -7.516 -10.067 1.00 97.81 126 PRO A O 1
ATOM 985 N N . GLN A 1 127 ? 5.305 -9.444 -9.438 1.00 97.62 127 GLN A N 1
ATOM 986 C CA . GLN A 1 127 ? 3.990 -8.843 -9.184 1.00 97.62 127 GLN A CA 1
ATOM 987 C C . GLN A 1 127 ? 4.040 -7.816 -8.051 1.00 97.62 127 GLN A C 1
ATOM 989 O O . GLN A 1 127 ? 3.431 -6.754 -8.161 1.00 97.62 127 GLN A O 1
ATOM 994 N N . LEU A 1 128 ? 4.773 -8.117 -6.973 1.00 98.50 128 LEU A N 1
ATOM 995 C CA . LEU A 1 128 ? 4.966 -7.198 -5.852 1.00 98.50 128 LEU A CA 1
ATOM 996 C C . LEU A 1 128 ? 5.668 -5.907 -6.301 1.00 98.50 128 LEU A C 1
ATOM 998 O O . LEU A 1 128 ? 5.172 -4.818 -6.021 1.00 98.50 128 LEU A O 1
ATOM 1002 N N . CYS A 1 129 ? 6.779 -6.015 -7.031 1.00 98.75 129 CYS A N 1
ATOM 1003 C CA . CYS A 1 129 ? 7.459 -4.858 -7.619 1.00 98.75 129 CYS A CA 1
ATOM 1004 C C . CYS A 1 129 ? 6.536 -4.084 -8.572 1.00 98.75 129 CYS A C 1
ATOM 1006 O O . CYS A 1 129 ? 6.463 -2.857 -8.502 1.00 98.75 129 CYS A O 1
ATOM 1008 N N . GLY A 1 130 ? 5.792 -4.810 -9.411 1.00 98.44 130 GLY A N 1
ATOM 1009 C CA . GLY A 1 130 ? 4.853 -4.264 -10.385 1.00 98.44 130 GLY A CA 1
ATOM 1010 C C . GLY A 1 130 ? 3.771 -3.398 -9.747 1.00 98.44 130 GLY A C 1
ATOM 1011 O O . GLY A 1 130 ? 3.608 -2.253 -10.158 1.00 98.44 130 GLY A O 1
ATOM 1012 N N . VAL A 1 131 ? 3.069 -3.879 -8.710 1.00 98.56 131 VAL A N 1
ATOM 1013 C CA . VAL A 1 131 ? 1.994 -3.090 -8.069 1.00 98.56 131 VAL A CA 1
ATOM 1014 C C . VAL A 1 131 ? 2.527 -1.829 -7.384 1.00 98.56 131 VAL A C 1
ATOM 1016 O O . VAL A 1 131 ? 1.884 -0.784 -7.442 1.00 98.56 131 VAL A O 1
ATOM 1019 N N . VAL A 1 132 ? 3.716 -1.874 -6.776 1.00 98.75 132 VAL A N 1
ATOM 1020 C CA . VAL A 1 132 ? 4.291 -0.682 -6.131 1.00 98.75 132 VAL A CA 1
ATOM 1021 C C . VAL A 1 132 ? 4.726 0.344 -7.177 1.00 98.75 132 VAL A C 1
ATOM 1023 O O . VAL A 1 132 ? 4.413 1.528 -7.048 1.00 98.75 132 VAL A O 1
ATOM 1026 N N . ALA A 1 133 ? 5.398 -0.104 -8.238 1.00 98.62 133 ALA A N 1
ATOM 1027 C CA . ALA A 1 133 ? 5.853 0.762 -9.320 1.00 98.62 133 ALA A CA 1
ATOM 1028 C C . ALA A 1 133 ? 4.711 1.304 -10.193 1.00 98.62 133 ALA A C 1
ATOM 1030 O O . ALA A 1 133 ? 4.811 2.424 -10.691 1.00 98.62 133 ALA A O 1
ATOM 1031 N N . TYR A 1 134 ? 3.601 0.572 -10.341 1.00 98.38 134 TYR A N 1
ATOM 1032 C CA . TYR A 1 134 ? 2.439 1.052 -11.094 1.00 98.38 134 TYR A CA 1
ATOM 1033 C C . TYR A 1 134 ? 1.834 2.310 -10.471 1.00 98.38 134 TYR A C 1
ATOM 1035 O O . TYR A 1 134 ? 1.435 3.218 -11.196 1.00 98.38 134 TYR A O 1
ATOM 1043 N N . GLY A 1 135 ? 1.832 2.417 -9.136 1.00 97.12 135 GLY A N 1
ATOM 1044 C CA . GLY A 1 135 ? 1.423 3.646 -8.453 1.00 97.12 135 GLY A CA 1
ATOM 1045 C C . GLY A 1 135 ? 2.277 4.859 -8.844 1.00 97.12 135 GLY A C 1
ATOM 1046 O O . GLY A 1 135 ? 1.741 5.946 -9.060 1.00 97.12 135 GLY A O 1
ATOM 1047 N N . GLU A 1 136 ? 3.589 4.662 -9.002 1.00 95.31 136 GLU A N 1
ATOM 1048 C CA . GLU A 1 136 ? 4.536 5.700 -9.426 1.00 95.31 136 GLU A CA 1
ATOM 1049 C C . GLU A 1 136 ? 4.324 6.109 -10.891 1.00 95.31 136 GLU A C 1
ATOM 1051 O O . GLU A 1 136 ? 4.178 7.294 -11.203 1.00 95.31 136 GLU A O 1
ATOM 1056 N N . TRP A 1 137 ? 4.247 5.125 -11.791 1.00 97.56 137 TRP A N 1
ATOM 1057 C CA . TRP A 1 137 ? 4.004 5.360 -13.215 1.00 97.56 137 TRP A CA 1
ATOM 1058 C C . TRP A 1 137 ? 2.663 6.075 -13.438 1.00 97.56 137 TRP A C 1
ATOM 1060 O O . TRP A 1 137 ? 2.595 7.098 -14.127 1.00 97.56 137 TRP A O 1
ATOM 1070 N N . ALA A 1 138 ? 1.600 5.605 -12.777 1.00 96.19 138 ALA A N 1
ATOM 1071 C CA . ALA A 1 138 ? 0.260 6.150 -12.933 1.00 96.19 138 ALA A CA 1
ATOM 1072 C C . ALA A 1 138 ? 0.195 7.632 -12.546 1.00 96.19 138 ALA A C 1
ATOM 1074 O O . ALA A 1 138 ? -0.377 8.442 -13.276 1.00 96.19 138 ALA A O 1
ATOM 1075 N N . VAL A 1 139 ? 0.799 8.033 -11.423 1.00 94.31 139 VAL A N 1
ATOM 1076 C CA . VAL A 1 139 ? 0.771 9.447 -11.025 1.00 94.31 139 VAL A CA 1
ATOM 1077 C C . VAL A 1 139 ? 1.646 10.324 -11.919 1.00 94.31 139 VAL A C 1
ATOM 1079 O O . VAL A 1 139 ? 1.232 11.438 -12.254 1.00 94.31 139 VAL A O 1
ATOM 1082 N N . ARG A 1 140 ? 2.793 9.814 -12.387 1.00 94.25 140 ARG A N 1
ATOM 1083 C CA . ARG A 1 140 ? 3.705 10.546 -13.278 1.00 94.25 140 ARG A CA 1
ATOM 1084 C C . ARG A 1 140 ? 3.046 10.945 -14.594 1.00 94.25 140 ARG A C 1
ATOM 1086 O O . ARG A 1 140 ? 3.214 12.079 -15.042 1.00 94.25 140 ARG A O 1
ATOM 1093 N N . PHE A 1 141 ? 2.227 10.057 -15.150 1.00 94.75 141 PHE A N 1
ATOM 1094 C CA . PHE A 1 141 ? 1.483 10.293 -16.389 1.00 94.75 141 PHE A CA 1
ATOM 1095 C C . PHE A 1 141 ? 0.024 10.727 -16.170 1.00 94.75 141 PHE A C 1
ATOM 1097 O O . PHE A 1 141 ? -0.746 10.822 -17.121 1.00 94.75 141 PHE A O 1
ATOM 1104 N N . ARG A 1 142 ? -0.350 11.078 -14.929 1.00 94.50 142 ARG A N 1
ATOM 1105 C CA . ARG A 1 142 ? -1.695 11.549 -14.527 1.00 94.50 142 ARG A CA 1
ATOM 1106 C C . ARG A 1 142 ? -2.832 10.542 -14.760 1.00 94.50 142 ARG A C 1
ATOM 1108 O O . ARG A 1 142 ? -4.002 10.922 -14.797 1.00 94.50 142 ARG A O 1
ATOM 1115 N N . HIS A 1 143 ? -2.504 9.261 -14.791 1.00 95.81 143 HIS A N 1
ATOM 1116 C CA . HIS A 1 143 ? -3.406 8.113 -14.882 1.00 95.81 143 HIS A CA 1
ATOM 1117 C C . HIS A 1 143 ? -3.965 7.685 -13.525 1.00 95.81 143 HIS A C 1
ATOM 1119 O O . HIS A 1 143 ? -3.959 6.515 -13.161 1.00 95.81 143 HIS A O 1
ATOM 1125 N N . ILE A 1 144 ? -4.468 8.638 -12.737 1.00 96.19 144 ILE A N 1
ATOM 1126 C CA . ILE A 1 144 ? -4.978 8.351 -11.385 1.00 96.19 144 ILE A CA 1
ATOM 1127 C C . ILE A 1 144 ? -6.156 7.366 -11.419 1.00 96.19 144 ILE A C 1
ATOM 1129 O O . ILE A 1 144 ? -6.270 6.495 -10.559 1.00 96.19 144 ILE A O 1
ATOM 1133 N N . GLU A 1 145 ? -7.036 7.501 -12.410 1.00 94.75 145 GLU A N 1
ATOM 1134 C CA . GLU A 1 145 ? -8.253 6.694 -12.535 1.00 94.75 145 GLU A CA 1
ATOM 1135 C C . GLU A 1 145 ? -7.954 5.214 -12.820 1.00 94.75 145 GLU A C 1
ATOM 1137 O O . GLU A 1 145 ? -8.485 4.347 -12.119 1.00 94.75 145 GLU A O 1
ATOM 1142 N N . SER A 1 146 ? -7.094 4.931 -13.805 1.00 93.00 146 SER A N 1
ATOM 1143 C CA . SER A 1 146 ? -6.640 3.575 -14.141 1.00 93.00 146 SER A CA 1
ATOM 1144 C C . SER A 1 146 ? -5.657 3.033 -13.103 1.00 93.00 146 SER A C 1
ATOM 1146 O O . SER A 1 146 ? -5.779 1.875 -12.716 1.00 93.00 146 SER A O 1
ATOM 1148 N N . GLY A 1 147 ? -4.781 3.884 -12.556 1.00 96.44 147 GLY A N 1
ATOM 1149 C CA . GLY A 1 147 ? -3.908 3.589 -11.416 1.00 96.44 147 GLY A CA 1
ATOM 1150 C C . GLY A 1 147 ? -4.660 2.977 -10.241 1.00 96.44 147 GLY A C 1
ATOM 1151 O O . GLY A 1 147 ? -4.374 1.859 -9.819 1.00 96.44 147 GLY A O 1
ATOM 1152 N N . VAL A 1 148 ? -5.679 3.683 -9.742 1.00 98.19 148 VAL A N 1
ATOM 1153 C CA . VAL A 1 148 ? -6.492 3.178 -8.630 1.00 98.19 148 VAL A CA 1
ATOM 1154 C C . VAL A 1 148 ? -7.277 1.927 -9.030 1.00 98.19 148 VAL A C 1
ATOM 1156 O O . VAL A 1 148 ? -7.392 1.016 -8.215 1.00 98.19 148 VAL A O 1
ATOM 1159 N N . ALA A 1 149 ? -7.822 1.862 -10.250 1.00 96.31 149 ALA A N 1
ATOM 1160 C CA . ALA A 1 149 ? -8.575 0.692 -10.703 1.00 96.31 149 ALA A CA 1
ATOM 1161 C C . ALA A 1 149 ? -7.716 -0.583 -10.680 1.00 96.31 149 ALA A C 1
ATOM 1163 O O . ALA A 1 149 ? -8.105 -1.555 -10.032 1.00 96.31 149 ALA A O 1
ATOM 1164 N N . LEU A 1 150 ? -6.531 -0.540 -11.295 1.00 96.56 150 LEU A N 1
ATOM 1165 C CA . LEU A 1 150 ? -5.611 -1.673 -11.360 1.00 96.56 150 LEU A CA 1
ATOM 1166 C C . LEU A 1 150 ? -5.131 -2.090 -9.966 1.00 96.56 150 LEU A C 1
ATOM 1168 O O . LEU A 1 150 ? -5.138 -3.272 -9.623 1.00 96.56 150 LEU A O 1
ATOM 1172 N N . LEU A 1 151 ? -4.755 -1.128 -9.117 1.00 98.44 151 LEU A N 1
ATOM 1173 C CA . LEU A 1 151 ? -4.298 -1.446 -7.764 1.00 98.44 151 LEU A CA 1
ATOM 1174 C C . LEU A 1 151 ? -5.407 -2.094 -6.927 1.00 98.44 151 LEU A C 1
ATOM 1176 O O . LEU A 1 151 ? -5.148 -3.056 -6.208 1.00 98.44 151 LEU A O 1
ATOM 1180 N N . LEU A 1 152 ? -6.651 -1.623 -7.033 1.00 97.81 152 LEU A N 1
ATOM 1181 C CA . LEU A 1 152 ? -7.772 -2.231 -6.313 1.00 97.81 152 LEU A CA 1
ATOM 1182 C C . LEU A 1 152 ? -8.161 -3.608 -6.863 1.00 97.81 152 LEU A C 1
ATOM 1184 O O . LEU A 1 152 ? -8.593 -4.455 -6.080 1.00 97.81 152 LEU A O 1
ATOM 1188 N N . GLU A 1 153 ? -7.984 -3.861 -8.159 1.00 95.44 153 GLU A N 1
ATOM 1189 C CA . GLU A 1 153 ? -8.117 -5.201 -8.739 1.00 95.44 153 GLU A CA 1
ATOM 1190 C C . GLU A 1 153 ? -7.091 -6.164 -8.122 1.00 95.44 153 GLU A C 1
ATOM 1192 O O . GLU A 1 153 ? -7.466 -7.175 -7.522 1.00 95.44 153 GLU A O 1
ATOM 1197 N N . HIS A 1 154 ? -5.806 -5.792 -8.124 1.00 96.69 154 HIS A N 1
ATOM 1198 C CA . HIS A 1 154 ? -4.749 -6.582 -7.478 1.00 96.69 154 HIS A CA 1
ATOM 1199 C C . HIS A 1 154 ? -4.876 -6.643 -5.949 1.00 96.69 154 HIS A C 1
ATOM 1201 O O . HIS A 1 154 ? -4.361 -7.570 -5.317 1.00 96.69 154 HIS A O 1
ATOM 1207 N N . GLY A 1 155 ? -5.616 -5.717 -5.331 1.00 96.69 155 GLY A N 1
ATOM 1208 C CA . GLY A 1 155 ? -5.989 -5.784 -3.919 1.00 96.69 155 GLY A CA 1
ATOM 1209 C C . GLY A 1 155 ? -6.771 -7.059 -3.581 1.00 96.69 155 GLY A C 1
ATOM 1210 O O . GLY A 1 155 ? -6.692 -7.537 -2.448 1.00 96.69 155 GLY A O 1
ATOM 1211 N N . GLY A 1 156 ? -7.462 -7.644 -4.566 1.00 93.31 156 GLY A N 1
ATOM 1212 C CA . GLY A 1 156 ? -8.155 -8.930 -4.483 1.00 93.31 156 GLY A CA 1
ATOM 1213 C C . GLY A 1 156 ? -7.265 -10.172 -4.625 1.00 93.31 156 GLY A C 1
ATOM 1214 O O . GLY A 1 156 ? -7.782 -11.281 -4.512 1.00 93.31 156 GLY A O 1
ATOM 1215 N N . SER A 1 157 ? -5.955 -10.018 -4.850 1.00 94.56 157 SER A N 1
ATOM 1216 C CA . SER A 1 157 ? -5.026 -11.139 -5.061 1.00 94.56 157 SER A CA 1
ATOM 1217 C C . SER A 1 157 ? -5.039 -12.143 -3.895 1.00 94.56 157 SER A C 1
ATOM 1219 O O . SER A 1 157 ? -5.076 -11.715 -2.731 1.00 94.56 157 SER A O 1
ATOM 1221 N N . PRO A 1 158 ? -4.937 -13.466 -4.150 1.00 92.94 158 PRO A N 1
ATOM 1222 C CA . PRO A 1 158 ? -4.770 -14.467 -3.091 1.00 92.94 158 PRO A CA 1
ATOM 1223 C C . PRO A 1 158 ? -3.428 -14.312 -2.356 1.00 92.94 158 PRO A C 1
ATOM 1225 O O . PRO A 1 158 ? -3.324 -14.634 -1.167 1.00 92.94 158 PRO A O 1
ATOM 1228 N N . LEU A 1 159 ? -2.433 -13.692 -2.996 1.00 94.75 159 LEU A N 1
ATOM 1229 C CA . LEU A 1 159 ? -1.092 -13.490 -2.455 1.00 94.75 159 LEU A CA 1
ATOM 1230 C C . LEU A 1 159 ? -1.057 -12.296 -1.502 1.00 94.75 159 LEU A C 1
ATOM 1232 O O . LEU A 1 159 ? -1.208 -11.138 -1.896 1.00 94.75 159 LEU A O 1
ATOM 1236 N N . TRP A 1 160 ? -0.830 -12.561 -0.216 1.00 95.69 160 TRP A N 1
ATOM 1237 C CA . TRP A 1 160 ? -0.883 -11.509 0.800 1.00 95.69 160 TRP A CA 1
ATOM 1238 C C . TRP A 1 160 ? 0.192 -10.433 0.615 1.00 95.69 160 TRP A C 1
ATOM 1240 O O . TRP A 1 160 ? -0.106 -9.273 0.890 1.00 95.69 160 TRP A O 1
ATOM 1250 N N . ARG A 1 161 ? 1.380 -10.785 0.096 1.00 96.56 161 ARG A N 1
ATOM 1251 C CA . ARG A 1 161 ? 2.457 -9.826 -0.202 1.00 96.56 161 ARG A CA 1
ATOM 1252 C C . ARG A 1 161 ? 2.046 -8.854 -1.307 1.00 96.56 161 ARG A C 1
ATOM 1254 O O . ARG A 1 161 ? 2.233 -7.656 -1.140 1.00 96.56 161 ARG A O 1
ATOM 1261 N N . VAL A 1 162 ? 1.397 -9.335 -2.372 1.00 97.50 162 VAL A N 1
ATOM 1262 C CA . VAL A 1 162 ? 0.843 -8.467 -3.430 1.00 97.50 162 VAL A CA 1
ATOM 1263 C C . VAL A 1 162 ? -0.191 -7.506 -2.846 1.00 97.50 162 VAL A C 1
ATOM 1265 O O . VAL A 1 162 ? -0.162 -6.318 -3.150 1.00 97.50 162 VAL A O 1
ATOM 1268 N N . ARG A 1 163 ? -1.049 -7.972 -1.928 1.00 97.94 163 ARG A N 1
ATOM 1269 C CA . ARG A 1 163 ? -2.001 -7.083 -1.245 1.00 97.94 163 ARG A CA 1
ATOM 1270 C C . ARG A 1 163 ? -1.324 -6.014 -0.366 1.00 97.94 163 ARG A C 1
ATOM 1272 O O . ARG A 1 163 ? -1.888 -4.933 -0.233 1.00 97.94 163 ARG A O 1
ATOM 1279 N N . GLU A 1 164 ? -0.160 -6.287 0.235 1.00 97.81 164 GLU A N 1
ATOM 1280 C CA . GLU A 1 164 ? 0.646 -5.237 0.896 1.00 97.81 164 GLU A CA 1
ATOM 1281 C C . GLU A 1 164 ? 1.226 -4.260 -0.134 1.00 97.81 164 GLU A C 1
ATOM 1283 O O . GLU A 1 164 ? 1.132 -3.048 0.040 1.00 97.81 164 GLU A O 1
ATOM 1288 N N . GLY A 1 165 ? 1.766 -4.782 -1.240 1.00 98.44 165 GLY A N 1
ATOM 1289 C CA . GLY A 1 165 ? 2.299 -3.979 -2.341 1.00 98.44 165 GLY A CA 1
ATOM 1290 C C . GLY A 1 165 ? 1.268 -3.028 -2.947 1.00 98.44 165 GLY A C 1
ATOM 1291 O O . GLY A 1 165 ? 1.587 -1.896 -3.283 1.00 98.44 165 GLY A O 1
ATOM 1292 N N . VAL A 1 166 ? 0.002 -3.437 -3.016 1.00 98.75 166 VAL A N 1
ATOM 1293 C CA . VAL A 1 166 ? -1.101 -2.564 -3.437 1.00 98.75 166 VAL A CA 1
ATOM 1294 C C . VAL A 1 166 ? -1.263 -1.366 -2.501 1.00 98.75 166 VAL A C 1
ATOM 1296 O O . VAL A 1 166 ? -1.423 -0.244 -2.977 1.00 98.75 166 VAL A O 1
ATOM 1299 N N . ALA A 1 167 ? -1.194 -1.573 -1.181 1.00 98.69 167 ALA A N 1
ATOM 1300 C CA . ALA A 1 167 ? -1.247 -0.466 -0.228 1.00 98.69 167 ALA A CA 1
ATOM 1301 C C . ALA A 1 167 ? -0.054 0.483 -0.429 1.00 98.69 167 ALA A C 1
ATOM 1303 O O . ALA A 1 167 ? -0.251 1.691 -0.497 1.00 98.69 167 ALA A O 1
ATOM 1304 N N . MET A 1 168 ? 1.148 -0.062 -0.634 1.00 98.69 168 MET A N 1
ATOM 1305 C CA . MET A 1 168 ? 2.363 0.706 -0.938 1.00 98.69 168 MET A CA 1
ATOM 1306 C C . MET A 1 168 ? 2.263 1.496 -2.258 1.00 98.69 168 MET A C 1
ATOM 1308 O O . MET A 1 168 ? 2.667 2.657 -2.326 1.00 98.69 168 MET A O 1
ATOM 1312 N N . GLY A 1 169 ? 1.680 0.910 -3.307 1.00 98.69 169 GLY A N 1
ATOM 1313 C CA . GLY A 1 169 ? 1.409 1.600 -4.571 1.00 98.69 169 GLY A CA 1
ATOM 1314 C C . GLY A 1 169 ? 0.416 2.755 -4.398 1.00 98.69 169 GLY A C 1
ATOM 1315 O O . GLY A 1 169 ? 0.645 3.856 -4.901 1.00 98.69 169 GLY A O 1
ATOM 1316 N N . LEU A 1 170 ? -0.650 2.550 -3.614 1.00 98.75 170 LEU A N 1
ATOM 1317 C CA . LEU A 1 170 ? -1.603 3.611 -3.269 1.00 98.75 170 LEU A CA 1
ATOM 1318 C C . LEU A 1 170 ? -0.945 4.727 -2.445 1.00 98.75 170 LEU A C 1
ATOM 1320 O O . LEU A 1 170 ? -1.203 5.900 -2.712 1.00 98.75 170 LEU A O 1
ATOM 1324 N N . GLN A 1 171 ? -0.073 4.384 -1.493 1.00 98.50 171 GLN A N 1
ATOM 1325 C CA . GLN A 1 171 ? 0.697 5.353 -0.706 1.00 98.50 171 GLN A CA 1
ATOM 1326 C C . GLN A 1 171 ? 1.553 6.248 -1.609 1.00 98.50 171 GLN A C 1
ATOM 1328 O O . GLN A 1 171 ? 1.540 7.464 -1.439 1.00 98.50 171 GLN A O 1
ATOM 1333 N N . ARG A 1 172 ? 2.218 5.686 -2.629 1.00 97.62 172 ARG A N 1
ATOM 1334 C CA . ARG A 1 172 ? 2.957 6.478 -3.630 1.00 97.62 172 ARG A CA 1
ATOM 1335 C C . ARG A 1 172 ? 2.053 7.439 -4.399 1.00 97.62 172 ARG A C 1
ATOM 1337 O O . ARG A 1 172 ? 2.360 8.624 -4.512 1.00 97.62 172 ARG A O 1
ATOM 1344 N N . MET A 1 173 ? 0.900 6.967 -4.875 1.00 98.50 173 MET A N 1
ATOM 1345 C CA . MET A 1 173 ? -0.067 7.834 -5.562 1.00 98.50 173 MET A CA 1
ATOM 1346 C C . MET A 1 173 ? -0.590 8.963 -4.660 1.00 98.50 173 MET A C 1
ATOM 1348 O O . MET A 1 173 ? -0.828 10.079 -5.131 1.00 98.50 173 MET A O 1
ATOM 1352 N N . LEU A 1 174 ? -0.799 8.682 -3.373 1.00 98.25 174 LEU A N 1
ATOM 1353 C CA . LEU A 1 174 ? -1.241 9.660 -2.377 1.00 98.25 174 LEU A CA 1
ATOM 1354 C C . LEU A 1 174 ? -0.136 10.669 -2.040 1.00 98.25 174 LEU A C 1
ATOM 1356 O O . LEU A 1 174 ? -0.436 11.857 -1.938 1.00 98.25 174 LEU A O 1
ATOM 1360 N N . ALA A 1 175 ? 1.120 10.225 -1.944 1.00 96.00 175 ALA A N 1
ATOM 1361 C CA . ALA A 1 175 ? 2.280 11.085 -1.711 1.00 96.00 175 ALA A CA 1
ATOM 1362 C C . ALA A 1 175 ? 2.426 12.158 -2.799 1.00 96.00 175 ALA A C 1
ATOM 1364 O O . ALA A 1 175 ? 2.667 13.325 -2.503 1.00 96.00 175 ALA A O 1
ATOM 1365 N N . HIS A 1 176 ? 2.228 11.772 -4.062 1.00 94.75 176 HIS A N 1
ATOM 1366 C CA . HIS A 1 176 ? 2.380 12.675 -5.205 1.00 94.75 176 HIS A CA 1
ATOM 1367 C C . HIS A 1 176 ? 1.131 13.515 -5.504 1.00 94.75 176 HIS A C 1
ATOM 1369 O O . HIS A 1 176 ? 1.240 14.659 -5.943 1.00 94.75 176 HIS A O 1
ATOM 1375 N N . ASN A 1 177 ? -0.074 12.964 -5.319 1.00 95.69 177 ASN A N 1
ATOM 1376 C CA . ASN A 1 177 ? -1.324 13.664 -5.637 1.00 95.69 177 ASN A CA 1
ATOM 1377 C C . ASN A 1 177 ? -2.482 13.227 -4.734 1.00 95.69 177 ASN A C 1
ATOM 1379 O O . ASN A 1 177 ? -3.471 12.651 -5.200 1.00 95.69 177 ASN A O 1
ATOM 1383 N N . TRP A 1 178 ? -2.388 13.561 -3.446 1.00 96.44 178 TRP A N 1
ATOM 1384 C CA . TRP A 1 178 ? -3.406 13.231 -2.447 1.00 96.44 178 TRP A CA 1
ATOM 1385 C C . TRP A 1 178 ? -4.829 13.539 -2.920 1.00 96.44 178 TRP A C 1
ATOM 1387 O O . TRP A 1 178 ? -5.674 12.650 -3.004 1.00 96.44 178 TRP A O 1
ATOM 1397 N N . ARG A 1 179 ? -5.090 14.798 -3.303 1.00 95.88 179 ARG A N 1
ATOM 1398 C CA . ARG A 1 179 ? -6.440 15.295 -3.617 1.00 95.88 179 ARG A CA 1
ATOM 1399 C C . ARG A 1 179 ? -7.130 14.500 -4.725 1.00 95.88 179 ARG A C 1
ATOM 1401 O O . ARG A 1 179 ? -8.331 14.241 -4.639 1.00 95.88 179 ARG A O 1
ATOM 1408 N N . SER A 1 180 ? -6.413 14.157 -5.795 1.00 97.06 180 SER A N 1
ATOM 1409 C CA . SER A 1 180 ? -7.016 13.420 -6.913 1.00 97.06 180 SER A CA 1
ATOM 1410 C C . SER A 1 180 ? -7.140 11.938 -6.589 1.00 97.06 180 SER A C 1
ATOM 1412 O O . SER A 1 180 ? -8.195 11.354 -6.843 1.00 97.06 180 SER A O 1
ATOM 1414 N N . THR A 1 181 ? -6.107 11.359 -5.973 1.00 98.38 181 THR A N 1
ATOM 1415 C CA . THR A 1 181 ? -6.078 9.948 -5.589 1.00 98.38 181 THR A CA 1
ATOM 1416 C C . THR A 1 181 ? -7.169 9.642 -4.566 1.00 98.38 181 THR A C 1
ATOM 1418 O O . THR A 1 181 ? -8.005 8.776 -4.810 1.00 98.38 181 THR A O 1
ATOM 1421 N N . VAL A 1 182 ? -7.281 10.409 -3.478 1.00 98.19 182 VAL A N 1
ATOM 1422 C CA . VAL A 1 182 ? -8.285 10.170 -2.430 1.00 98.19 182 VAL A CA 1
ATOM 1423 C C . VAL A 1 182 ? -9.718 10.352 -2.932 1.00 98.19 182 VAL A C 1
ATOM 1425 O O . VAL A 1 182 ? -10.606 9.576 -2.576 1.00 98.19 182 VAL A O 1
ATOM 1428 N N . ARG A 1 183 ? -9.958 11.313 -3.838 1.00 97.8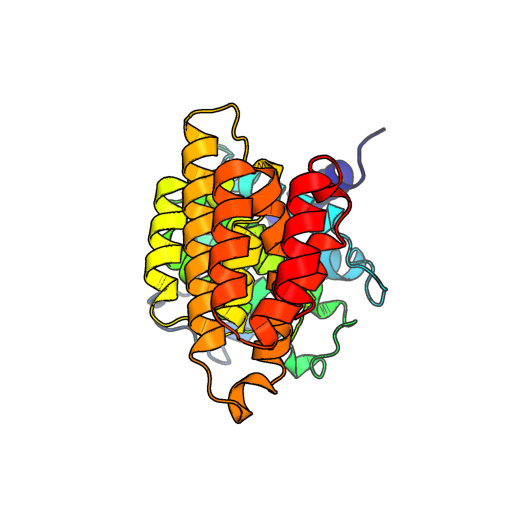1 183 ARG A N 1
ATOM 1429 C CA . ARG A 1 183 ? -11.258 11.476 -4.506 1.00 97.81 183 ARG A CA 1
ATOM 1430 C C . ARG A 1 183 ? -11.620 10.224 -5.299 1.00 97.81 183 ARG A C 1
ATOM 1432 O O . ARG A 1 183 ? -12.774 9.794 -5.264 1.00 97.81 183 ARG A O 1
ATOM 1439 N N . ARG A 1 184 ? -10.650 9.628 -5.995 1.00 97.75 184 ARG A N 1
ATOM 1440 C CA . ARG A 1 184 ? -10.860 8.385 -6.735 1.00 97.75 184 ARG A CA 1
ATOM 1441 C C . ARG A 1 184 ? -11.063 7.185 -5.806 1.00 97.75 184 ARG A C 1
ATOM 1443 O O . ARG A 1 184 ? -11.965 6.389 -6.059 1.00 97.75 184 ARG A O 1
ATOM 1450 N N . LEU A 1 185 ? -10.326 7.093 -4.699 1.00 98.38 185 LEU A N 1
ATOM 1451 C CA . LEU A 1 185 ? -10.537 6.067 -3.670 1.00 98.38 185 LEU A CA 1
ATOM 1452 C C . LEU A 1 185 ? -11.946 6.150 -3.059 1.00 98.38 185 LEU A C 1
ATOM 1454 O O . LEU A 1 185 ? -12.630 5.136 -2.947 1.00 98.38 185 LEU A O 1
ATOM 1458 N N . ARG A 1 186 ? -12.439 7.360 -2.755 1.00 97.88 186 ARG A N 1
ATOM 1459 C CA . ARG A 1 186 ? -13.813 7.589 -2.267 1.00 97.88 186 ARG A CA 1
ATOM 1460 C C . ARG A 1 186 ? -14.893 7.194 -3.280 1.00 97.88 186 ARG A C 1
ATOM 1462 O O . ARG A 1 186 ? -15.976 6.792 -2.871 1.00 97.88 186 ARG A O 1
ATOM 1469 N N . ARG A 1 187 ? -14.630 7.328 -4.584 1.00 97.25 187 ARG A N 1
ATOM 1470 C CA . ARG A 1 187 ? -15.537 6.834 -5.636 1.00 97.25 187 ARG A CA 1
ATOM 1471 C C . ARG A 1 187 ? -15.500 5.312 -5.720 1.00 97.25 187 ARG A C 1
ATOM 1473 O O . ARG A 1 187 ? -16.549 4.686 -5.706 1.00 97.25 187 ARG A O 1
ATOM 1480 N N . ALA A 1 188 ? -14.300 4.730 -5.733 1.00 95.62 188 ALA A N 1
ATOM 1481 C CA . ALA A 1 188 ? -14.105 3.281 -5.792 1.00 95.62 188 ALA A CA 1
ATOM 1482 C C . ALA A 1 188 ? -14.765 2.547 -4.619 1.00 95.62 188 ALA A C 1
ATOM 1484 O O . ALA A 1 188 ? -15.213 1.416 -4.759 1.00 95.62 188 ALA A O 1
ATOM 1485 N N . SER A 1 189 ? -14.813 3.195 -3.455 1.00 96.00 189 SER A N 1
ATOM 1486 C CA . SER A 1 189 ? -15.318 2.590 -2.230 1.00 96.00 189 SER A CA 1
ATOM 1487 C C . SER A 1 189 ? -16.824 2.313 -2.224 1.00 96.00 189 SER A C 1
ATOM 1489 O O . SER A 1 189 ? -17.291 1.578 -1.357 1.00 96.00 189 SER A O 1
ATOM 1491 N N . GLN A 1 190 ? -17.578 2.857 -3.187 1.00 94.50 190 GLN A N 1
ATOM 1492 C CA . GLN A 1 190 ? -19.017 2.607 -3.334 1.00 94.50 190 GLN A CA 1
ATOM 1493 C C . GLN A 1 190 ? -19.316 1.141 -3.671 1.00 94.50 190 GLN A C 1
ATOM 1495 O O . GLN A 1 190 ? -20.251 0.577 -3.110 1.00 94.50 190 GLN A O 1
ATOM 1500 N N . ASP A 1 191 ? -18.459 0.520 -4.485 1.00 92.88 191 ASP A N 1
ATOM 1501 C CA . ASP A 1 191 ? -18.604 -0.865 -4.952 1.00 92.88 191 ASP A CA 1
ATOM 1502 C C . ASP A 1 191 ? -17.517 -1.795 -4.381 1.00 92.88 191 ASP A C 1
ATOM 1504 O O . ASP A 1 191 ? -17.334 -2.923 -4.839 1.00 92.88 191 ASP A O 1
ATOM 1508 N N . ALA A 1 192 ? -16.765 -1.328 -3.378 1.00 96.44 192 ALA A N 1
ATOM 1509 C CA . ALA A 1 192 ? -15.606 -2.050 -2.870 1.00 96.44 192 ALA A CA 1
ATOM 1510 C C . ALA A 1 192 ? -15.980 -3.307 -2.065 1.00 96.44 192 ALA A C 1
ATOM 1512 O O . ALA A 1 192 ? -16.750 -3.263 -1.099 1.00 96.44 192 ALA A O 1
ATOM 1513 N N . GLY A 1 193 ? -15.344 -4.429 -2.411 1.00 96.75 193 GLY A N 1
ATOM 1514 C CA . GLY A 1 193 ? -15.349 -5.657 -1.613 1.00 96.75 193 GLY A CA 1
ATOM 1515 C C . GLY A 1 193 ? -14.396 -5.601 -0.404 1.00 96.75 193 GLY A C 1
ATOM 1516 O O . GLY A 1 193 ? -13.634 -4.642 -0.248 1.00 96.75 193 GLY A O 1
ATOM 1517 N N . PRO A 1 194 ? -14.350 -6.644 0.451 1.00 98.12 194 PRO A N 1
ATOM 1518 C CA . PRO A 1 194 ? -13.572 -6.603 1.693 1.00 98.12 194 PRO A CA 1
ATOM 1519 C C . PRO A 1 194 ? -12.066 -6.398 1.480 1.00 98.12 194 PRO A C 1
ATOM 1521 O O . PRO A 1 194 ? -11.432 -5.624 2.195 1.00 98.12 194 PRO A O 1
ATOM 1524 N N . LEU A 1 195 ? -11.480 -7.053 0.473 1.00 98.31 195 LEU A N 1
ATOM 1525 C CA . LEU A 1 195 ? -10.051 -6.914 0.176 1.00 98.31 195 LEU A CA 1
ATOM 1526 C C . LEU A 1 195 ? -9.701 -5.549 -0.438 1.00 98.31 195 LEU A C 1
ATOM 1528 O O . LEU A 1 195 ? -8.635 -5.006 -0.152 1.00 98.31 195 LEU A O 1
ATOM 1532 N N . GLN A 1 196 ? -10.619 -4.951 -1.200 1.00 98.31 196 GLN A N 1
ATOM 1533 C CA . GLN A 1 196 ? -10.467 -3.585 -1.703 1.00 98.31 196 GLN A CA 1
ATOM 1534 C C . GLN A 1 196 ? -10.567 -2.569 -0.566 1.00 98.31 196 GLN A C 1
ATOM 1536 O O . GLN A 1 196 ? -9.738 -1.670 -0.480 1.00 98.31 196 GLN A O 1
ATOM 1541 N N . TRP A 1 197 ? -11.497 -2.754 0.376 1.00 98.50 197 TRP A N 1
ATOM 1542 C CA . TRP A 1 197 ? -11.529 -1.964 1.608 1.00 98.50 197 TRP A CA 1
ATOM 1543 C C . TRP A 1 197 ? -10.239 -2.082 2.409 1.00 98.50 197 TRP A C 1
ATOM 1545 O O . TRP A 1 197 ? -9.751 -1.074 2.914 1.00 98.50 197 TRP A O 1
ATOM 1555 N N . ARG A 1 198 ? -9.645 -3.279 2.477 1.00 98.56 198 ARG A N 1
ATOM 1556 C CA . ARG A 1 198 ? -8.339 -3.479 3.114 1.00 98.56 198 ARG A CA 1
ATOM 1557 C C . ARG A 1 198 ? -7.255 -2.652 2.422 1.00 98.56 198 ARG A C 1
ATOM 1559 O O . ARG A 1 198 ? -6.473 -2.011 3.115 1.00 98.56 198 ARG A O 1
ATOM 1566 N N . ALA A 1 199 ? -7.215 -2.652 1.089 1.00 98.62 199 ALA A N 1
ATOM 1567 C CA . ALA A 1 199 ? -6.275 -1.837 0.319 1.00 98.62 199 ALA A CA 1
ATOM 1568 C C . ALA A 1 199 ? -6.492 -0.334 0.567 1.00 98.62 199 ALA A C 1
ATOM 1570 O O . ALA A 1 199 ? -5.533 0.384 0.833 1.00 98.62 199 ALA A O 1
ATOM 1571 N N . LEU A 1 200 ? -7.751 0.120 0.560 1.00 98.62 200 LEU A N 1
ATOM 1572 C CA . LEU A 1 200 ? -8.134 1.512 0.809 1.00 98.62 200 LEU A CA 1
ATOM 1573 C C . LEU A 1 200 ? -7.645 2.008 2.176 1.00 98.62 200 LEU A C 1
ATOM 1575 O O . LEU A 1 200 ? -6.964 3.029 2.241 1.00 98.62 200 LEU A O 1
ATOM 1579 N N . VAL A 1 201 ? -7.969 1.292 3.261 1.00 98.62 201 VAL A N 1
ATOM 1580 C CA . VAL A 1 201 ? -7.626 1.740 4.623 1.00 98.62 201 VAL A CA 1
ATOM 1581 C C . VAL A 1 201 ? -6.141 1.602 4.931 1.00 98.62 201 VAL A C 1
ATOM 1583 O O . VAL A 1 201 ? -5.597 2.457 5.619 1.00 98.62 201 VAL A O 1
ATOM 1586 N N . ALA A 1 202 ? -5.469 0.577 4.395 1.00 98.69 202 ALA A N 1
ATOM 1587 C CA . ALA A 1 202 ? -4.020 0.440 4.530 1.00 98.69 202 ALA A CA 1
ATOM 1588 C C . ALA A 1 202 ? -3.267 1.514 3.728 1.00 98.69 202 ALA A C 1
ATOM 1590 O O . ALA A 1 202 ? -2.291 2.064 4.225 1.00 98.69 202 ALA A O 1
ATOM 1591 N N . GLY A 1 203 ? -3.745 1.852 2.525 1.00 98.31 203 GLY A N 1
ATOM 1592 C CA . GLY A 1 203 ? -3.115 2.849 1.659 1.00 98.31 203 GLY A CA 1
ATOM 1593 C C . GLY A 1 203 ? -3.122 4.265 2.244 1.00 98.31 203 GLY A C 1
ATOM 1594 O O . GLY A 1 203 ? -2.135 4.978 2.115 1.00 98.31 203 GLY A O 1
ATOM 1595 N N . VAL A 1 204 ? -4.202 4.674 2.923 1.00 98.31 204 VAL A N 1
ATOM 1596 C CA . VAL A 1 204 ? -4.278 6.008 3.560 1.00 98.31 204 VAL A CA 1
ATOM 1597 C C . VAL A 1 204 ? -3.692 6.058 4.973 1.00 98.31 204 VAL A C 1
ATOM 1599 O O . VAL A 1 204 ? -3.465 7.144 5.494 1.00 98.31 204 VAL A O 1
ATOM 1602 N N . ALA A 1 205 ? -3.457 4.908 5.609 1.00 97.62 205 ALA A N 1
ATOM 1603 C CA . ALA A 1 205 ? -2.923 4.811 6.968 1.00 97.62 205 ALA A CA 1
ATOM 1604 C C . ALA A 1 205 ? -1.387 4.734 6.979 1.00 97.62 205 ALA A C 1
ATOM 1606 O O . ALA A 1 205 ? -0.810 3.804 7.546 1.00 97.62 205 ALA A O 1
ATOM 1607 N N . GLU A 1 206 ? -0.739 5.721 6.363 1.00 96.44 206 GLU A N 1
ATOM 1608 C CA . GLU A 1 206 ? 0.719 5.855 6.309 1.00 96.44 206 GLU A CA 1
ATOM 1609 C C . GLU A 1 206 ? 1.161 7.094 7.100 1.00 96.44 206 GLU A C 1
ATOM 1611 O O . GLU A 1 206 ? 0.795 8.202 6.700 1.00 96.44 206 GLU A O 1
ATOM 1616 N N . PRO A 1 207 ? 1.913 6.947 8.211 1.00 94.44 207 PRO A N 1
ATOM 1617 C CA . PRO A 1 207 ? 2.330 8.071 9.050 1.00 94.44 207 PRO A CA 1
ATOM 1618 C C . PRO A 1 207 ? 2.936 9.249 8.283 1.00 94.44 207 PRO A C 1
ATOM 1620 O O . PRO A 1 207 ? 2.548 10.388 8.531 1.00 94.44 207 PRO A O 1
ATOM 1623 N N . ASP A 1 208 ? 3.809 8.985 7.309 1.00 93.06 208 ASP A N 1
ATOM 1624 C CA . ASP A 1 208 ? 4.502 10.041 6.561 1.00 93.06 208 ASP A CA 1
ATOM 1625 C C . ASP A 1 208 ? 3.553 10.877 5.684 1.00 93.06 208 ASP A C 1
ATOM 1627 O O . ASP A 1 208 ? 3.882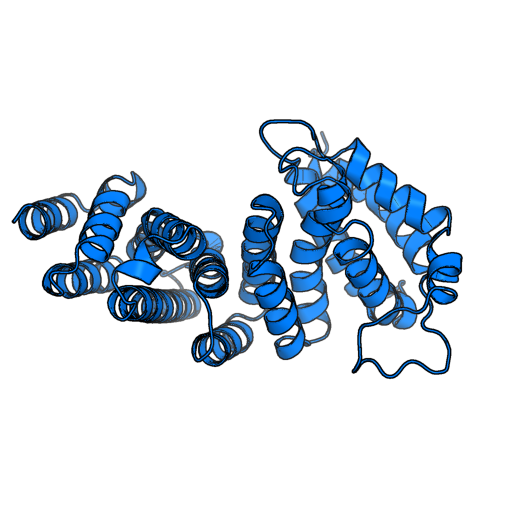 12.008 5.322 1.00 93.06 208 ASP A O 1
ATOM 1631 N N . LEU A 1 209 ? 2.357 10.361 5.370 1.00 94.69 209 LEU A N 1
ATOM 1632 C CA . LEU A 1 209 ? 1.323 11.070 4.607 1.00 94.69 209 LEU A CA 1
ATOM 1633 C C . LEU A 1 209 ? 0.368 11.888 5.488 1.00 94.69 209 LEU A C 1
ATOM 1635 O O . LEU A 1 209 ? -0.343 12.759 4.977 1.00 94.69 209 LEU A O 1
ATOM 1639 N N . LEU A 1 210 ? 0.336 11.610 6.793 1.00 93.69 210 LEU A N 1
ATOM 1640 C CA . LEU A 1 210 ? -0.604 12.175 7.758 1.00 93.69 210 LEU A CA 1
ATOM 1641 C C . LEU A 1 210 ? 0.132 13.130 8.712 1.00 93.69 210 LEU A C 1
ATOM 1643 O O . LEU A 1 210 ? 0.289 12.828 9.889 1.00 93.69 210 LEU A O 1
ATOM 1647 N N . GLN A 1 211 ? 0.607 14.266 8.186 1.00 84.62 211 GLN A N 1
ATOM 1648 C CA . GLN A 1 211 ? 1.392 15.287 8.911 1.00 84.62 211 GLN A CA 1
ATOM 1649 C C . GLN A 1 211 ? 0.491 16.433 9.427 1.00 84.62 211 GLN A C 1
ATOM 1651 O O . GLN A 1 211 ? 0.292 17.427 8.717 1.00 84.62 211 GLN A O 1
ATOM 1656 N N . PRO A 1 212 ? -0.134 16.311 10.614 1.00 73.94 212 PRO A N 1
ATOM 1657 C CA . PRO A 1 212 ? -1.226 17.194 11.036 1.00 73.94 212 PRO A CA 1
ATOM 1658 C C . PRO A 1 212 ? -0.795 18.631 11.345 1.00 73.94 212 PRO A C 1
ATOM 1660 O O . PRO A 1 212 ? -1.640 19.517 11.411 1.00 73.94 212 PRO A O 1
ATOM 1663 N N . ASP A 1 213 ? 0.504 18.874 11.500 1.00 78.44 213 ASP A N 1
ATOM 1664 C CA . ASP A 1 213 ? 1.105 20.196 11.681 1.00 78.44 213 ASP A CA 1
ATOM 1665 C C . ASP A 1 213 ? 1.047 21.066 10.413 1.00 78.44 213 ASP A C 1
ATOM 1667 O O . ASP A 1 213 ? 1.264 22.277 10.470 1.00 78.44 213 ASP A O 1
ATOM 1671 N N . THR A 1 214 ? 0.685 20.477 9.271 1.00 80.50 214 THR A N 1
ATOM 1672 C CA . THR A 1 214 ? 0.455 21.191 8.014 1.00 80.50 214 THR A CA 1
ATOM 1673 C C . THR A 1 214 ? -1.038 21.281 7.680 1.00 80.50 214 THR A C 1
ATOM 1675 O O . THR A 1 214 ? -1.825 20.370 7.957 1.00 80.50 214 THR A O 1
ATOM 1678 N N . ALA A 1 215 ? -1.451 22.358 7.000 1.00 77.81 215 ALA A N 1
ATOM 1679 C CA . ALA A 1 215 ? -2.833 22.499 6.518 1.00 77.81 215 ALA A CA 1
ATOM 1680 C C . ALA A 1 215 ? -3.237 21.345 5.573 1.00 77.81 215 ALA A C 1
ATOM 1682 O O . ALA A 1 215 ? -4.357 20.826 5.636 1.00 77.81 215 ALA A O 1
ATOM 1683 N N . SER A 1 216 ? -2.301 20.903 4.726 1.00 80.75 216 SER A N 1
ATOM 1684 C CA . SER A 1 216 ? -2.489 19.745 3.849 1.00 80.75 216 SER A CA 1
ATOM 1685 C C . SER A 1 216 ? -2.664 18.454 4.649 1.00 80.75 216 SER A C 1
ATOM 1687 O O . SER A 1 216 ? -3.621 17.724 4.414 1.00 80.75 216 SER A O 1
ATOM 1689 N N . GLY A 1 217 ? -1.815 18.185 5.643 1.00 81.94 217 GLY A N 1
ATOM 1690 C CA . GLY A 1 217 ? -1.902 16.951 6.420 1.00 81.94 217 GLY A CA 1
ATOM 1691 C C . GLY A 1 217 ? -3.096 16.892 7.376 1.00 81.94 217 GLY A C 1
ATOM 1692 O O . GLY A 1 217 ? -3.639 15.807 7.585 1.00 81.94 217 GLY A O 1
ATOM 1693 N N . THR A 1 218 ? -3.614 18.032 7.851 1.0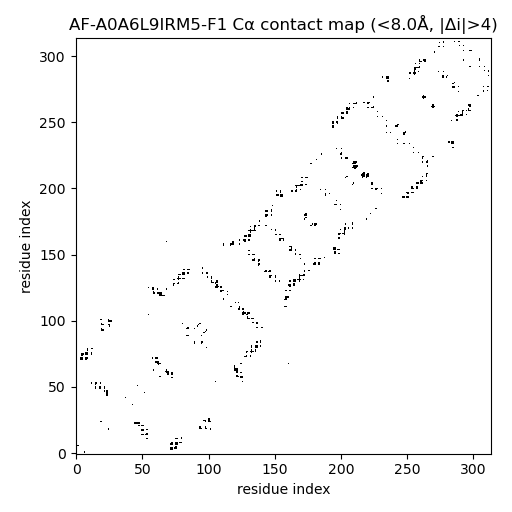0 86.38 218 THR A N 1
ATOM 1694 C CA . THR A 1 218 ? -4.944 18.074 8.493 1.00 86.38 218 THR A CA 1
ATOM 1695 C C . THR A 1 218 ? -6.024 17.551 7.538 1.00 86.38 218 THR A C 1
ATOM 1697 O O . THR A 1 218 ? -6.813 16.679 7.903 1.00 86.38 218 THR A O 1
ATOM 1700 N N . THR A 1 219 ? -6.026 18.021 6.285 1.00 90.75 219 THR A N 1
ATOM 1701 C CA . THR A 1 219 ? -6.971 17.546 5.257 1.00 90.75 219 THR A CA 1
ATOM 1702 C C . THR A 1 219 ? -6.797 16.049 4.995 1.00 90.75 219 THR A C 1
ATOM 1704 O O . THR A 1 219 ? -7.783 15.312 4.974 1.00 90.75 219 THR A O 1
ATOM 1707 N N . HIS A 1 220 ? -5.551 15.581 4.863 1.00 95.50 220 HIS A N 1
ATOM 1708 C CA . HIS A 1 220 ? -5.254 14.167 4.628 1.00 95.50 220 HIS A CA 1
ATOM 1709 C C . HIS A 1 220 ? -5.773 13.277 5.761 1.00 95.50 220 HIS A C 1
ATOM 1711 O O . HIS A 1 220 ? -6.358 12.219 5.530 1.00 95.50 220 HIS A O 1
ATOM 1717 N N . THR A 1 221 ? -5.616 13.736 6.999 1.00 93.88 221 THR A N 1
ATOM 1718 C CA . THR A 1 221 ? -6.046 12.988 8.177 1.00 93.88 221 THR A CA 1
ATOM 1719 C C . THR A 1 221 ? -7.567 12.882 8.258 1.00 93.88 221 THR A C 1
ATOM 1721 O O . THR A 1 221 ? -8.093 11.799 8.514 1.00 93.88 221 THR A O 1
ATOM 1724 N N . LEU A 1 222 ? -8.295 13.965 7.963 1.00 93.44 222 LEU A N 1
ATOM 1725 C CA . LEU A 1 222 ? -9.761 13.942 7.900 1.00 93.44 222 LEU A CA 1
ATOM 1726 C C . LEU A 1 222 ? -10.27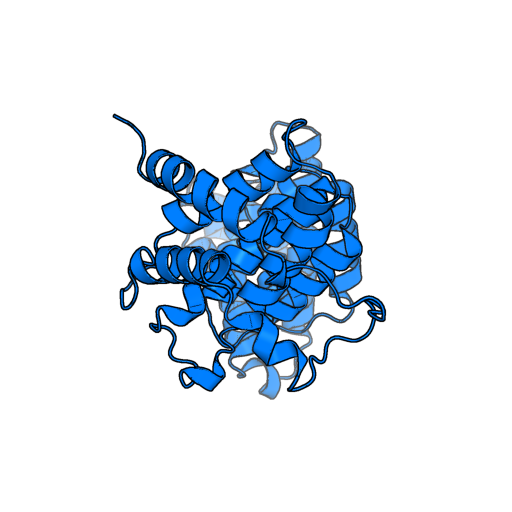8 13.042 6.768 1.00 93.44 222 LEU A C 1
ATOM 1728 O O . LEU A 1 222 ? -11.238 12.293 6.957 1.00 93.44 222 LEU A O 1
ATOM 1732 N N . ASP A 1 223 ? -9.623 13.070 5.607 1.00 96.81 223 ASP A N 1
ATOM 1733 C CA . ASP A 1 223 ? -9.922 12.165 4.497 1.00 96.81 223 ASP A CA 1
ATOM 1734 C C . ASP A 1 223 ? -9.709 10.689 4.879 1.00 96.81 223 ASP A C 1
ATOM 1736 O O . ASP A 1 223 ? -10.551 9.835 4.580 1.00 96.81 223 ASP A O 1
ATOM 1740 N N . ALA A 1 224 ? -8.602 10.384 5.562 1.00 97.88 224 ALA A N 1
ATOM 1741 C CA . ALA A 1 224 ? -8.302 9.042 6.042 1.00 97.88 224 ALA A CA 1
ATOM 1742 C C . ALA A 1 224 ? -9.314 8.581 7.106 1.00 97.88 224 ALA A C 1
ATOM 1744 O O . ALA A 1 224 ? -9.750 7.426 7.070 1.00 97.88 224 ALA A O 1
ATOM 1745 N N . LEU A 1 225 ? -9.733 9.470 8.013 1.00 96.62 225 LEU A N 1
ATOM 1746 C CA . LEU A 1 225 ? -10.735 9.174 9.039 1.00 96.62 225 LEU A CA 1
ATOM 1747 C C . LEU A 1 225 ? -12.113 8.885 8.422 1.00 96.62 225 LEU A C 1
ATOM 1749 O O . LEU A 1 225 ? -12.762 7.917 8.822 1.00 96.62 225 LEU A O 1
ATOM 1753 N N . ASP A 1 226 ? -12.531 9.641 7.398 1.00 97.25 226 ASP A N 1
ATOM 1754 C CA . ASP A 1 226 ? -13.764 9.368 6.640 1.00 97.25 226 ASP A CA 1
ATOM 1755 C C . ASP A 1 226 ? -13.729 7.987 5.967 1.00 97.25 226 ASP A C 1
ATOM 1757 O O . ASP A 1 226 ? -14.699 7.231 6.051 1.00 97.25 226 ASP A O 1
ATOM 1761 N N . LEU A 1 227 ? -12.608 7.606 5.346 1.00 98.25 227 LEU A N 1
ATOM 1762 C CA . LEU A 1 227 ? -12.472 6.273 4.751 1.00 98.25 227 LEU A CA 1
ATOM 1763 C C . LEU A 1 227 ? -12.541 5.159 5.805 1.00 98.25 227 LEU A C 1
ATOM 1765 O O . LEU A 1 227 ? -13.184 4.138 5.559 1.00 98.25 227 LEU A O 1
ATOM 1769 N N . HIS A 1 228 ? -11.956 5.359 6.989 1.00 98.56 228 HIS A N 1
ATOM 1770 C CA . HIS A 1 228 ? -12.055 4.400 8.096 1.00 98.56 228 HIS A CA 1
ATOM 1771 C C . HIS A 1 228 ? -13.478 4.291 8.646 1.00 98.56 228 HIS A C 1
ATOM 1773 O O . HIS A 1 228 ? -13.961 3.180 8.874 1.00 98.56 228 HIS A O 1
ATOM 1779 N N . TYR A 1 229 ? -14.182 5.417 8.790 1.00 98.38 229 TYR A N 1
ATOM 1780 C CA . TYR A 1 229 ? -15.597 5.426 9.152 1.00 98.38 229 TYR A CA 1
ATOM 1781 C C . TYR A 1 229 ? -16.421 4.593 8.162 1.00 98.38 229 TYR A C 1
ATOM 1783 O O . TYR A 1 229 ? -17.191 3.720 8.569 1.00 98.38 229 TYR A O 1
ATOM 1791 N N . ARG A 1 230 ? -16.231 4.812 6.853 1.00 98.44 230 ARG A N 1
ATOM 1792 C CA . ARG A 1 230 ? -16.950 4.074 5.803 1.00 98.44 230 ARG A CA 1
ATOM 1793 C C . ARG A 1 230 ? -16.609 2.586 5.801 1.00 98.44 230 ARG A C 1
ATOM 1795 O O . ARG A 1 230 ? -17.515 1.774 5.644 1.00 98.44 230 ARG A O 1
ATOM 1802 N N . ALA A 1 231 ? -15.346 2.224 6.020 1.00 98.62 231 ALA A N 1
ATOM 1803 C CA . ALA A 1 231 ? -14.911 0.831 6.093 1.00 98.62 231 ALA A CA 1
ATOM 1804 C C . ALA A 1 231 ? -15.529 0.088 7.291 1.00 98.62 231 ALA A C 1
ATOM 1806 O O . ALA A 1 231 ? -15.989 -1.046 7.150 1.00 98.62 231 ALA A O 1
ATOM 1807 N N . LEU A 1 232 ? -15.597 0.730 8.462 1.00 98.56 232 LEU A N 1
ATOM 1808 C CA . LEU A 1 232 ? -16.265 0.166 9.639 1.00 98.56 232 LEU A CA 1
ATOM 1809 C C . LEU A 1 232 ? -17.783 0.074 9.438 1.00 98.56 232 LEU A C 1
ATOM 1811 O O . LEU A 1 232 ? -18.392 -0.932 9.799 1.00 98.56 232 LEU A O 1
ATOM 1815 N N . ALA A 1 233 ? -18.399 1.077 8.806 1.00 98.06 233 ALA A N 1
ATOM 1816 C CA . ALA A 1 233 ? -19.815 1.030 8.451 1.00 98.06 233 ALA A CA 1
ATOM 1817 C C . ALA A 1 233 ? -20.119 -0.085 7.433 1.00 98.06 233 ALA A C 1
ATOM 1819 O O . ALA A 1 233 ? -21.142 -0.760 7.553 1.00 98.06 233 ALA A O 1
ATOM 1820 N N . TYR A 1 234 ? -19.229 -0.307 6.460 1.00 98.06 234 TYR A N 1
ATOM 1821 C CA . TYR A 1 234 ? -19.291 -1.436 5.533 1.00 98.06 234 TYR A CA 1
ATOM 1822 C C . TYR A 1 234 ? -19.242 -2.765 6.293 1.00 98.06 234 TYR A C 1
ATOM 1824 O O . TYR A 1 234 ? -20.157 -3.573 6.146 1.00 98.06 234 TYR A O 1
ATOM 1832 N N . LEU A 1 235 ? -18.245 -2.951 7.168 1.00 97.12 235 LEU A N 1
ATOM 1833 C CA . LEU A 1 235 ? -18.089 -4.152 7.995 1.00 97.12 235 LEU A CA 1
ATOM 1834 C C . LEU A 1 235 ? -19.352 -4.445 8.820 1.00 97.12 235 LEU A C 1
ATOM 1836 O O . LEU A 1 235 ? -19.848 -5.571 8.805 1.00 97.12 235 LEU A O 1
ATOM 1840 N N . ARG A 1 236 ? -19.924 -3.417 9.460 1.00 96.56 236 ARG A N 1
ATOM 1841 C CA . ARG A 1 236 ? -21.150 -3.523 10.266 1.00 96.56 236 ARG A CA 1
ATOM 1842 C C . ARG A 1 236 ? -22.371 -3.960 9.449 1.00 96.56 236 ARG A C 1
ATOM 1844 O O . ARG A 1 236 ? -23.252 -4.646 9.958 1.00 96.56 236 ARG A O 1
ATOM 1851 N N . ARG A 1 237 ? -22.455 -3.580 8.174 1.00 96.44 237 ARG A N 1
ATOM 1852 C CA . ARG A 1 237 ? -23.591 -3.930 7.300 1.00 96.44 237 ARG A CA 1
ATOM 1853 C C . ARG A 1 237 ? -23.517 -5.353 6.747 1.00 96.44 237 ARG A C 1
ATOM 1855 O O . ARG A 1 237 ? -24.506 -5.836 6.201 1.00 96.44 237 ARG A O 1
ATOM 1862 N N . LEU A 1 238 ? -22.372 -6.029 6.864 1.00 96.94 238 LEU A N 1
ATOM 1863 C CA . LEU A 1 238 ? -22.226 -7.398 6.380 1.00 96.94 238 LEU A CA 1
ATOM 1864 C C . LEU A 1 238 ? -23.055 -8.374 7.216 1.00 96.94 238 LEU A C 1
ATOM 1866 O O . LEU A 1 238 ? -23.101 -8.283 8.445 1.00 96.94 238 LEU A O 1
ATOM 1870 N N . ARG A 1 239 ? -23.651 -9.359 6.538 1.00 95.25 239 ARG A N 1
ATOM 1871 C CA . ARG A 1 239 ? -24.378 -10.460 7.182 1.00 95.25 239 ARG A CA 1
ATOM 1872 C C . ARG A 1 239 ? -23.438 -11.325 8.039 1.00 95.25 239 ARG A C 1
ATOM 1874 O O . ARG A 1 239 ? -22.265 -11.469 7.669 1.00 95.25 239 ARG A O 1
ATOM 1881 N N . PRO A 1 240 ? -23.928 -11.945 9.130 1.00 92.56 240 PRO A N 1
ATOM 1882 C CA . PRO A 1 240 ? -23.111 -12.772 10.024 1.00 92.56 240 PRO A CA 1
ATOM 1883 C C . PRO A 1 240 ? -22.298 -13.865 9.318 1.00 92.56 240 PRO A C 1
ATOM 1885 O O . PRO A 1 240 ? -21.153 -14.126 9.685 1.00 92.56 240 PRO A O 1
ATOM 1888 N N . GLU A 1 241 ? -22.846 -14.483 8.274 1.00 93.00 241 GLU A N 1
ATOM 1889 C CA . GLU A 1 241 ? -22.180 -15.541 7.508 1.00 93.00 241 GLU A CA 1
ATOM 1890 C C . GLU A 1 241 ? -21.006 -14.973 6.704 1.00 93.00 241 GLU A C 1
ATOM 1892 O O . GLU A 1 241 ? -19.907 -15.529 6.712 1.00 93.00 241 GLU A O 1
ATOM 1897 N N . THR A 1 242 ? -21.205 -13.815 6.068 1.00 95.38 242 THR A N 1
ATOM 1898 C CA . THR A 1 242 ? -20.176 -13.130 5.274 1.00 95.38 242 THR A CA 1
ATOM 1899 C C . THR A 1 242 ? -19.012 -12.661 6.144 1.00 95.38 242 THR A C 1
ATOM 1901 O O . THR A 1 242 ? -17.856 -12.751 5.727 1.00 95.38 242 THR A O 1
ATOM 1904 N N . ARG A 1 243 ? -19.283 -12.230 7.382 1.00 95.25 243 ARG A N 1
ATOM 1905 C CA . ARG A 1 243 ? -18.251 -11.780 8.334 1.00 95.25 243 ARG A CA 1
ATOM 1906 C C . ARG A 1 243 ? -17.229 -12.857 8.696 1.00 95.25 243 ARG A C 1
ATOM 1908 O O . ARG A 1 243 ? -16.097 -12.539 9.052 1.00 95.25 243 ARG A O 1
ATOM 1915 N N . ARG A 1 244 ? -17.599 -14.135 8.571 1.00 93.62 244 ARG A N 1
ATOM 1916 C CA . ARG A 1 244 ? -16.715 -15.272 8.870 1.00 93.62 244 ARG A CA 1
ATOM 1917 C C . ARG A 1 244 ? -15.773 -15.640 7.722 1.00 93.62 244 ARG A C 1
ATOM 1919 O O . ARG A 1 244 ? -14.905 -16.483 7.929 1.00 93.62 244 ARG A O 1
ATOM 1926 N N . THR A 1 245 ? -15.918 -15.020 6.551 1.00 97.12 245 THR A N 1
ATOM 1927 C CA . THR A 1 245 ? -15.064 -15.286 5.384 1.00 97.12 245 THR A CA 1
ATOM 1928 C C . THR A 1 245 ? -13.664 -14.686 5.548 1.00 97.12 245 THR A C 1
ATOM 1930 O O . THR A 1 245 ? -13.474 -13.655 6.200 1.00 97.12 245 THR A O 1
ATOM 1933 N N . ASP A 1 246 ? -12.663 -15.310 4.929 1.00 96.44 246 ASP A N 1
ATOM 1934 C CA . ASP A 1 246 ? -11.267 -14.867 5.031 1.00 96.44 246 ASP A CA 1
ATOM 1935 C C . ASP A 1 246 ? -10.992 -13.459 4.466 1.00 96.44 246 ASP A C 1
ATOM 1937 O O . ASP A 1 246 ? -10.232 -12.713 5.099 1.00 96.44 246 ASP A O 1
ATOM 1941 N N . PRO A 1 247 ? -11.637 -13.011 3.367 1.00 97.38 247 PRO A N 1
ATOM 1942 C CA . PRO A 1 247 ? -11.584 -11.617 2.928 1.00 97.38 247 PRO A CA 1
ATOM 1943 C C . PRO A 1 247 ? -12.004 -10.618 4.011 1.00 97.38 247 PRO A C 1
ATOM 1945 O O . PRO A 1 247 ? -11.319 -9.618 4.235 1.00 97.38 247 PRO A O 1
ATOM 1948 N N . VAL A 1 248 ? -13.097 -10.898 4.729 1.00 98.19 248 VAL A N 1
ATOM 1949 C CA . VAL A 1 248 ? -13.595 -10.003 5.784 1.00 98.19 248 VAL A CA 1
ATOM 1950 C C . VAL A 1 248 ? -12.703 -10.054 7.018 1.00 98.19 248 VAL A C 1
ATOM 1952 O O . VAL A 1 248 ? -12.386 -9.008 7.579 1.00 98.19 248 VAL A O 1
ATOM 1955 N N . ARG A 1 249 ? -12.194 -11.233 7.399 1.00 97.62 249 ARG A N 1
ATOM 1956 C CA . ARG A 1 249 ? -11.176 -11.343 8.461 1.00 97.62 249 ARG A CA 1
ATOM 1957 C C . ARG A 1 249 ? -9.919 -10.542 8.126 1.00 97.62 249 ARG A C 1
ATOM 1959 O O . ARG A 1 249 ? -9.334 -9.932 9.018 1.00 97.62 249 ARG A O 1
ATOM 1966 N N . THR A 1 250 ? -9.513 -10.526 6.857 1.00 97.81 250 THR A N 1
ATOM 1967 C CA . THR A 1 250 ? -8.363 -9.750 6.370 1.00 97.81 250 THR A CA 1
ATOM 1968 C C . THR A 1 250 ? -8.616 -8.246 6.487 1.00 97.81 250 THR A C 1
ATOM 1970 O O . THR A 1 250 ? -7.771 -7.538 7.031 1.00 97.81 250 THR A O 1
ATOM 1973 N N . LEU A 1 251 ? -9.796 -7.764 6.077 1.00 98.62 251 LEU A N 1
ATOM 1974 C CA . LEU A 1 251 ? -10.216 -6.377 6.312 1.00 98.62 251 LEU A CA 1
ATOM 1975 C C . LEU A 1 251 ? -10.237 -6.029 7.803 1.00 98.62 251 LEU A C 1
ATOM 1977 O O . LEU A 1 251 ? -9.660 -5.026 8.212 1.00 98.62 251 LEU A O 1
ATOM 1981 N N . ARG A 1 252 ? -10.864 -6.874 8.626 1.00 98.50 252 ARG A N 1
ATOM 1982 C CA . ARG A 1 252 ? -10.971 -6.652 10.069 1.00 98.50 252 ARG A CA 1
ATOM 1983 C C . ARG A 1 252 ? -9.590 -6.526 10.709 1.00 98.50 252 ARG A C 1
ATOM 1985 O O . ARG A 1 252 ? -9.359 -5.602 11.479 1.00 98.50 252 ARG A O 1
ATOM 1992 N N . LYS A 1 253 ? -8.648 -7.407 10.351 1.00 98.38 253 LYS A N 1
ATOM 1993 C CA . LYS A 1 253 ? -7.249 -7.334 10.807 1.00 98.38 253 LYS A CA 1
ATOM 1994 C C . LYS A 1 253 ? -6.561 -6.041 10.372 1.00 98.38 253 LYS A C 1
ATOM 1996 O O . LYS A 1 253 ? -5.848 -5.469 11.189 1.00 98.38 253 LYS A O 1
ATOM 2001 N N . ALA A 1 254 ? -6.787 -5.585 9.137 1.00 98.56 254 ALA A N 1
ATOM 2002 C CA . ALA A 1 254 ? -6.249 -4.312 8.664 1.00 98.56 254 ALA A CA 1
ATOM 2003 C C . ALA A 1 254 ? -6.753 -3.146 9.523 1.00 98.56 254 ALA A C 1
ATOM 2005 O O . ALA A 1 254 ? -5.960 -2.429 10.127 1.00 98.56 254 ALA A O 1
ATOM 2006 N N . LEU A 1 255 ? -8.071 -3.054 9.709 1.00 98.75 255 LEU A N 1
ATOM 2007 C CA . LEU A 1 255 ? -8.691 -2.063 10.591 1.00 98.75 255 LEU A CA 1
ATOM 2008 C C . LEU A 1 255 ? -8.155 -2.140 12.030 1.00 98.75 255 LEU A C 1
ATOM 2010 O O . LEU A 1 255 ? -7.970 -1.105 12.665 1.00 98.75 255 LEU A O 1
ATOM 2014 N N . GLY A 1 256 ? -7.835 -3.343 12.522 1.00 98.38 256 GLY A N 1
ATOM 2015 C CA . GLY A 1 256 ? -7.215 -3.604 13.829 1.00 98.38 256 GLY A CA 1
ATOM 2016 C C . GLY A 1 256 ? -5.812 -3.006 14.037 1.00 98.38 256 GLY A C 1
ATOM 2017 O O . GLY A 1 256 ? -5.272 -3.079 15.143 1.00 98.38 256 GLY A O 1
ATOM 2018 N N . TYR A 1 257 ? -5.196 -2.420 13.007 1.00 97.88 257 TYR A N 1
ATOM 2019 C CA . TYR A 1 257 ? -3.991 -1.605 13.174 1.00 97.88 257 TYR A CA 1
ATOM 2020 C C . TYR A 1 257 ? -4.064 -0.231 12.502 1.00 97.88 257 TYR A C 1
ATOM 2022 O O . TYR A 1 257 ? -3.418 0.693 12.999 1.00 97.88 257 TYR A O 1
ATOM 2030 N N . THR A 1 258 ? -4.819 -0.063 11.413 1.00 98.56 258 THR A N 1
ATOM 2031 C CA . THR A 1 258 ? -4.837 1.197 10.653 1.00 98.56 258 THR A CA 1
ATOM 2032 C C . THR A 1 258 ? -5.566 2.323 11.385 1.00 98.56 258 THR A C 1
ATOM 2034 O O . THR A 1 258 ? -5.130 3.469 11.302 1.00 98.56 258 THR A O 1
ATOM 2037 N N . VAL A 1 259 ? -6.604 2.018 12.177 1.00 98.50 259 VAL A N 1
ATOM 2038 C CA . VAL A 1 259 ? -7.337 3.034 12.960 1.00 98.50 259 VAL A CA 1
ATOM 2039 C C . VAL A 1 259 ? -6.391 3.793 13.888 1.00 98.50 259 VAL A C 1
ATOM 2041 O O . VAL A 1 259 ? -6.417 5.018 13.917 1.00 98.50 259 VAL A O 1
ATOM 2044 N N . SER A 1 260 ? -5.499 3.091 14.590 1.00 98.12 260 SER A N 1
ATOM 2045 C CA . SER A 1 260 ? -4.530 3.723 15.488 1.00 98.12 260 SER A CA 1
ATOM 2046 C C . SER A 1 260 ? -3.591 4.684 14.757 1.00 98.12 260 SER A C 1
ATOM 2048 O O . SER A 1 260 ? -3.160 5.658 15.355 1.00 98.12 260 SER A O 1
ATOM 2050 N N . VAL A 1 261 ? -3.276 4.440 13.478 1.00 97.75 261 VAL A N 1
ATOM 2051 C CA . VAL A 1 261 ? -2.424 5.336 12.681 1.00 97.75 261 VAL A CA 1
ATOM 2052 C C . VAL A 1 261 ? -3.131 6.667 12.446 1.00 97.75 261 VAL A C 1
ATOM 2054 O O . VAL A 1 261 ? -2.561 7.719 12.714 1.00 97.75 261 VAL A O 1
ATOM 2057 N N . VAL A 1 262 ? -4.387 6.614 11.998 1.00 97.00 262 VAL A N 1
ATOM 2058 C CA . VAL A 1 262 ? -5.176 7.817 11.704 1.00 97.00 262 VAL A CA 1
ATOM 2059 C C . VAL A 1 262 ? -5.543 8.573 12.983 1.00 97.00 262 VAL A C 1
ATOM 2061 O O . VAL A 1 262 ? -5.501 9.799 13.002 1.00 97.00 262 VAL A O 1
ATOM 2064 N N . VAL A 1 263 ? -5.835 7.860 14.075 1.00 97.06 263 VAL A N 1
ATOM 2065 C CA . VAL A 1 263 ? -6.106 8.472 15.388 1.00 97.06 263 VAL A CA 1
ATOM 2066 C C . VAL A 1 263 ? -4.864 9.172 15.935 1.00 97.06 263 VAL A C 1
ATOM 2068 O O . VAL A 1 263 ? -4.987 10.275 16.446 1.00 97.06 263 VAL A O 1
ATOM 2071 N N . THR A 1 264 ? -3.664 8.600 15.780 1.00 96.31 264 THR A N 1
ATOM 2072 C CA . THR A 1 264 ? -2.422 9.294 16.168 1.00 96.31 264 THR A CA 1
ATOM 2073 C C . THR A 1 264 ? -2.248 10.620 15.417 1.00 96.31 264 THR A C 1
ATOM 2075 O O . THR A 1 264 ? -1.745 11.573 16.003 1.00 96.31 264 THR A O 1
ATOM 2078 N N . ALA A 1 265 ? -2.673 10.699 14.153 1.00 94.12 265 ALA A N 1
ATOM 2079 C CA . ALA A 1 265 ? -2.569 11.921 13.357 1.00 94.12 265 ALA A CA 1
ATOM 2080 C C . ALA A 1 265 ? -3.646 12.971 13.697 1.00 94.12 265 ALA A C 1
ATOM 2082 O O . ALA A 1 265 ? -3.383 14.162 13.590 1.00 94.12 265 ALA A O 1
ATOM 2083 N N . ALA A 1 266 ? -4.841 12.572 14.146 1.00 92.12 266 ALA A N 1
ATOM 2084 C CA . ALA A 1 266 ? -5.863 13.496 14.654 1.00 92.12 266 ALA A CA 1
ATOM 2085 C C . ALA A 1 266 ? -6.475 12.970 15.960 1.00 92.12 266 ALA A C 1
ATOM 2087 O O . ALA A 1 266 ? -7.575 12.416 15.931 1.00 92.12 266 ALA A O 1
ATOM 2088 N N . PRO A 1 267 ? -5.798 13.147 17.108 1.00 94.50 267 PRO A N 1
ATOM 2089 C CA . PRO A 1 267 ? -6.206 12.525 18.367 1.00 94.50 267 PRO A CA 1
ATOM 2090 C C . PRO A 1 267 ? -7.608 12.930 18.819 1.00 94.50 267 PRO A C 1
ATOM 2092 O O . PRO A 1 267 ? -8.426 12.059 19.096 1.00 94.50 267 PRO A O 1
ATOM 2095 N N . GLU A 1 268 ? -7.924 14.228 18.826 1.00 93.50 268 GLU A N 1
ATOM 2096 C CA . GLU A 1 268 ? -9.227 14.732 19.286 1.00 93.50 268 GLU A CA 1
ATOM 2097 C C . GLU A 1 268 ? -10.388 14.144 18.464 1.00 93.50 268 GLU A C 1
ATOM 2099 O O . GLU A 1 268 ? -11.271 13.471 19.002 1.00 93.50 268 GLU A O 1
ATOM 2104 N N . ALA A 1 269 ? -10.352 14.325 17.139 1.00 94.00 269 ALA A N 1
ATOM 2105 C CA . ALA A 1 269 ? -11.363 13.779 16.234 1.00 94.00 269 ALA A CA 1
ATOM 2106 C C . ALA A 1 269 ? -11.362 12.240 16.222 1.00 94.00 269 ALA A C 1
ATOM 2108 O O . ALA A 1 269 ? -12.419 11.612 16.173 1.00 94.00 269 ALA A O 1
ATOM 2109 N N . GLY A 1 270 ? -10.184 11.622 16.287 1.00 96.38 270 GLY A N 1
ATOM 2110 C CA . GLY A 1 270 ? -9.997 10.178 16.255 1.00 96.38 270 GLY A CA 1
ATOM 2111 C C . GLY A 1 270 ? -10.593 9.479 17.474 1.00 96.38 270 GLY A C 1
ATOM 2112 O O . GLY A 1 270 ? -11.372 8.540 17.313 1.00 96.38 270 GLY A O 1
ATOM 2113 N N . PHE A 1 271 ? -10.296 9.948 18.687 1.00 97.94 271 PHE A N 1
ATOM 2114 C CA . PHE A 1 271 ? -10.858 9.383 19.916 1.00 97.94 271 PHE A CA 1
ATOM 2115 C C . PHE A 1 271 ? -12.362 9.646 20.039 1.00 97.94 271 PHE A C 1
ATOM 2117 O O . PHE A 1 271 ? -13.111 8.738 20.414 1.00 97.94 271 PHE A O 1
ATOM 2124 N N . ALA A 1 272 ? -12.835 10.833 19.640 1.00 96.50 272 ALA A N 1
ATOM 2125 C CA . ALA A 1 272 ? -14.268 11.110 19.545 1.00 96.50 272 ALA A CA 1
ATOM 2126 C C . ALA A 1 272 ? -14.972 10.115 18.605 1.00 96.50 272 ALA A C 1
ATOM 2128 O O . ALA A 1 272 ? -16.021 9.557 18.938 1.00 96.50 272 ALA A O 1
ATOM 2129 N N . GLN A 1 273 ? -14.356 9.822 17.460 1.00 97.00 273 GLN A N 1
ATOM 2130 C CA . GLN A 1 273 ? -14.889 8.874 16.496 1.00 97.00 273 GLN A CA 1
ATOM 2131 C C . GLN A 1 273 ? -14.834 7.421 17.004 1.00 97.00 273 GLN A C 1
ATOM 2133 O O . GLN A 1 273 ? -15.790 6.674 16.787 1.00 97.00 273 GLN A O 1
ATOM 2138 N N . MET A 1 274 ? -13.779 7.026 17.728 1.00 98.00 274 MET A N 1
ATOM 2139 C CA . MET A 1 274 ? -13.692 5.711 18.377 1.00 98.00 274 MET A CA 1
ATOM 2140 C C . MET A 1 274 ? -14.798 5.505 19.416 1.00 98.00 274 MET A C 1
ATOM 2142 O O . MET A 1 274 ? -15.392 4.429 19.444 1.00 98.00 274 MET A O 1
ATOM 2146 N N . ARG A 1 275 ? -15.140 6.530 20.210 1.00 97.06 275 ARG A N 1
ATOM 2147 C CA . ARG A 1 275 ? -16.293 6.473 21.128 1.00 97.06 275 ARG A CA 1
ATOM 2148 C C . ARG A 1 275 ? -17.603 6.272 20.374 1.00 97.06 275 ARG A C 1
ATOM 2150 O O . ARG A 1 275 ? -18.400 5.412 20.739 1.00 97.06 275 ARG A O 1
ATOM 2157 N N . ALA A 1 276 ? -17.802 7.020 19.289 1.00 96.56 276 ALA A N 1
ATOM 2158 C CA . ALA A 1 276 ? -18.989 6.877 18.454 1.00 96.56 276 ALA A CA 1
ATOM 2159 C C . ALA A 1 276 ? -19.092 5.479 17.816 1.00 96.56 276 ALA A C 1
ATOM 2161 O O . ALA A 1 276 ? -20.190 4.938 17.711 1.00 96.56 276 ALA A O 1
ATOM 2162 N N . TRP A 1 277 ? -17.967 4.882 17.408 1.00 97.75 277 TRP A N 1
ATOM 2163 C CA . TRP A 1 277 ? -17.924 3.510 16.895 1.00 97.75 277 TRP A CA 1
ATOM 2164 C C . TRP A 1 277 ? -18.184 2.463 17.979 1.00 97.75 277 TRP A C 1
ATOM 2166 O O . TRP A 1 277 ? -18.854 1.475 17.698 1.00 97.75 277 TRP A O 1
ATOM 2176 N N . ALA A 1 278 ? -17.695 2.669 19.204 1.00 96.44 278 ALA A N 1
ATOM 2177 C CA . ALA A 1 278 ? -17.955 1.762 20.321 1.00 96.44 278 ALA A CA 1
ATOM 2178 C C . ALA A 1 278 ? -19.456 1.687 20.654 1.00 96.44 278 ALA A C 1
ATOM 2180 O O . ALA A 1 278 ? -19.987 0.606 20.883 1.00 96.44 278 ALA A O 1
ATOM 2181 N N . ALA A 1 279 ? -20.166 2.815 20.556 1.00 95.75 279 ALA A N 1
ATOM 2182 C CA . ALA A 1 279 ? -21.616 2.885 20.745 1.00 95.75 279 ALA A CA 1
ATOM 2183 C C . ALA A 1 279 ? -22.440 2.171 19.651 1.00 95.75 279 ALA A C 1
ATOM 2185 O O . ALA A 1 279 ? -23.666 2.142 19.727 1.00 95.75 279 ALA A O 1
ATOM 2186 N N . TRP A 1 280 ? -21.808 1.622 18.607 1.00 96.25 280 TRP A N 1
ATOM 2187 C CA . TRP A 1 280 ? -22.512 0.841 17.585 1.00 96.25 280 TRP A CA 1
ATOM 2188 C C . TRP A 1 280 ? -22.888 -0.570 18.036 1.00 96.25 280 TRP A C 1
ATOM 2190 O O . TRP A 1 280 ? -23.639 -1.213 17.304 1.00 96.25 280 TRP A O 1
ATOM 2200 N N . ASP A 1 281 ? -22.356 -1.034 19.172 1.00 90.81 281 ASP A N 1
ATOM 2201 C CA . ASP A 1 281 ? -22.612 -2.366 19.738 1.00 90.81 281 ASP A CA 1
ATOM 2202 C C . ASP A 1 281 ? -22.403 -3.505 18.718 1.00 90.81 281 ASP A C 1
ATOM 2204 O O . ASP A 1 281 ? -23.190 -4.439 18.578 1.00 90.81 281 ASP A O 1
ATOM 2208 N N . ASP A 1 282 ? -21.332 -3.391 17.923 1.00 96.31 282 ASP A N 1
ATOM 2209 C CA . ASP A 1 282 ? -20.968 -4.388 16.919 1.00 96.31 282 ASP A CA 1
ATOM 2210 C C . ASP A 1 282 ? -19.710 -5.159 17.353 1.00 96.31 282 ASP A C 1
ATOM 2212 O O . ASP A 1 282 ? -18.661 -4.543 17.567 1.00 96.31 282 ASP A O 1
ATOM 2216 N N . PRO A 1 283 ? -19.748 -6.503 17.428 1.00 95.19 283 PRO A N 1
ATOM 2217 C CA . PRO A 1 283 ? -18.649 -7.290 17.985 1.00 95.19 283 PRO A CA 1
ATOM 2218 C C . PRO A 1 283 ? -17.350 -7.188 17.174 1.00 95.19 283 PRO A C 1
ATOM 2220 O O . PRO A 1 283 ? -16.259 -7.268 17.745 1.00 95.19 283 PRO A O 1
ATOM 2223 N N . ASP A 1 284 ? -17.430 -7.000 15.853 1.00 97.19 284 ASP A N 1
ATOM 2224 C CA . ASP A 1 284 ? -16.244 -6.844 15.013 1.00 97.19 284 ASP A CA 1
ATOM 2225 C C . ASP A 1 284 ? -15.641 -5.445 15.154 1.00 97.19 284 ASP A C 1
ATOM 2227 O O . ASP A 1 284 ? -14.416 -5.313 15.195 1.00 97.19 284 ASP A O 1
ATOM 2231 N N . VAL A 1 285 ? -16.479 -4.413 15.282 1.00 97.94 285 VAL A N 1
ATOM 2232 C CA . VAL A 1 285 ? -16.038 -3.032 15.533 1.00 97.94 285 VAL A CA 1
ATOM 2233 C C . VAL A 1 285 ? -15.416 -2.905 16.926 1.00 97.94 285 VAL A C 1
ATOM 2235 O O . VAL A 1 285 ? -14.313 -2.373 17.048 1.00 97.94 285 VAL A O 1
ATOM 2238 N N . THR A 1 286 ? -16.041 -3.473 17.960 1.00 97.88 286 THR A N 1
ATOM 2239 C CA . THR A 1 286 ? -15.482 -3.542 19.321 1.00 97.88 286 THR A CA 1
ATOM 2240 C C . THR A 1 286 ? -14.133 -4.260 19.317 1.00 97.88 286 THR A C 1
ATOM 2242 O O . THR A 1 286 ? -13.173 -3.788 19.930 1.00 97.88 286 THR A O 1
ATOM 2245 N N . TRP A 1 287 ? -14.004 -5.367 18.574 1.00 97.88 287 TRP A N 1
ATOM 2246 C CA . TRP A 1 287 ? -12.714 -6.042 18.407 1.00 97.88 287 TRP A CA 1
ATOM 2247 C C . TRP A 1 287 ? -11.670 -5.136 17.739 1.00 97.88 287 TRP A C 1
ATOM 2249 O O . TRP A 1 287 ? -10.547 -5.047 18.235 1.00 97.88 287 TRP A O 1
ATOM 2259 N N . VAL A 1 288 ? -12.029 -4.427 16.661 1.00 98.56 288 VAL A N 1
ATOM 2260 C CA . VAL A 1 288 ? -11.127 -3.475 15.990 1.00 98.56 288 VAL A CA 1
ATOM 2261 C C . VAL A 1 288 ? -10.646 -2.401 16.964 1.00 98.56 288 VAL A C 1
ATOM 2263 O O . VAL A 1 288 ? -9.446 -2.131 17.024 1.00 98.56 288 VAL A O 1
ATOM 2266 N N . ILE A 1 289 ? -11.547 -1.807 17.748 1.00 98.38 289 ILE A N 1
ATOM 2267 C CA . ILE A 1 289 ? -11.200 -0.777 18.733 1.00 98.38 289 ILE A CA 1
ATOM 2268 C C . ILE A 1 289 ? -10.214 -1.345 19.759 1.00 98.38 289 ILE A C 1
ATOM 2270 O O . ILE A 1 289 ? -9.124 -0.797 19.925 1.00 98.38 289 ILE A O 1
ATOM 2274 N N . ARG A 1 290 ? -10.537 -2.492 20.372 1.00 98.12 290 ARG A N 1
ATOM 2275 C CA . ARG A 1 290 ? -9.677 -3.159 21.365 1.00 98.12 290 ARG A CA 1
ATOM 2276 C C . ARG A 1 290 ? -8.280 -3.473 20.818 1.00 98.12 290 ARG A C 1
ATOM 2278 O O . ARG A 1 290 ? -7.301 -3.319 21.542 1.00 98.12 290 ARG A O 1
ATOM 2285 N N . GLU A 1 291 ? -8.156 -3.898 19.560 1.00 98.50 291 GLU A N 1
ATOM 2286 C CA . GLU A 1 291 ? -6.847 -4.155 18.943 1.00 98.50 291 GLU A CA 1
ATOM 2287 C C . GLU A 1 291 ? -6.018 -2.883 18.739 1.00 98.50 291 GLU A C 1
ATOM 2289 O O . GLU A 1 291 ? -4.796 -2.909 18.911 1.00 98.50 291 GLU A O 1
ATOM 2294 N N . ASN A 1 292 ? -6.666 -1.766 18.409 1.00 98.50 292 ASN A N 1
ATOM 2295 C CA . ASN A 1 292 ? -5.984 -0.491 18.212 1.00 98.50 292 ASN A CA 1
ATOM 2296 C C . ASN A 1 292 ? -5.540 0.154 19.528 1.00 98.50 292 ASN A C 1
ATOM 2298 O O . ASN A 1 292 ? -4.447 0.715 19.573 1.00 98.50 292 ASN A O 1
ATOM 2302 N N . LEU A 1 293 ? -6.307 0.003 20.611 1.00 98.19 293 LEU A N 1
ATOM 2303 C CA . LEU A 1 293 ? -5.921 0.496 21.943 1.00 98.19 293 LEU A CA 1
ATOM 2304 C C . LEU A 1 293 ? -4.626 -0.154 22.470 1.00 98.19 293 LEU A C 1
ATOM 2306 O O . LEU A 1 293 ? -3.886 0.460 23.229 1.00 98.19 293 LEU A O 1
ATOM 2310 N N . LYS A 1 294 ? -4.275 -1.361 22.000 1.00 97.25 294 LYS A N 1
ATOM 2311 C CA . LYS A 1 294 ? -3.010 -2.043 22.348 1.00 97.25 294 LYS A CA 1
ATOM 2312 C C . LYS A 1 294 ? -1.775 -1.434 21.674 1.00 97.25 294 LYS A C 1
ATOM 2314 O O . LYS A 1 294 ? -0.647 -1.847 21.956 1.00 97.25 294 LYS A O 1
ATOM 2319 N N . LYS A 1 295 ? -1.942 -0.537 20.698 1.00 97.56 295 LYS A N 1
ATOM 2320 C CA . LYS A 1 295 ? -0.825 -0.039 19.887 1.00 97.56 295 LYS A CA 1
ATOM 2321 C C . LYS A 1 295 ? -0.073 1.041 20.658 1.00 97.56 295 LYS A C 1
ATOM 2323 O O . LYS A 1 295 ? -0.644 2.059 21.027 1.00 97.56 295 LYS A O 1
ATOM 2328 N N . LYS A 1 296 ? 1.250 0.872 20.796 1.00 97.06 296 LYS A N 1
ATOM 2329 C CA . LYS A 1 296 ? 2.147 1.820 21.493 1.00 97.06 296 LYS A CA 1
ATOM 2330 C C . LYS A 1 296 ? 1.994 3.277 21.042 1.00 97.06 296 LYS A C 1
ATOM 2332 O O . LYS A 1 296 ? 2.213 4.177 21.837 1.00 97.06 296 LYS A O 1
ATOM 2337 N N . ARG A 1 297 ? 1.603 3.508 19.786 1.00 95.88 297 ARG A N 1
ATOM 2338 C CA . ARG A 1 297 ? 1.378 4.852 19.238 1.00 95.88 297 ARG A CA 1
ATOM 2339 C C . ARG A 1 297 ? 0.242 5.630 19.913 1.00 95.88 297 ARG A C 1
ATOM 2341 O O . ARG A 1 297 ? 0.225 6.841 19.782 1.00 95.88 297 ARG A O 1
ATOM 2348 N N . LEU A 1 298 ? -0.675 4.961 20.621 1.00 97.62 298 LEU A N 1
ATOM 2349 C CA . LEU A 1 298 ? -1.744 5.609 21.394 1.00 97.62 298 LEU A CA 1
ATOM 2350 C C . LEU A 1 298 ? -1.380 5.825 22.873 1.00 97.62 298 LEU A C 1
ATOM 2352 O O . LEU A 1 298 ? -2.123 6.486 23.588 1.0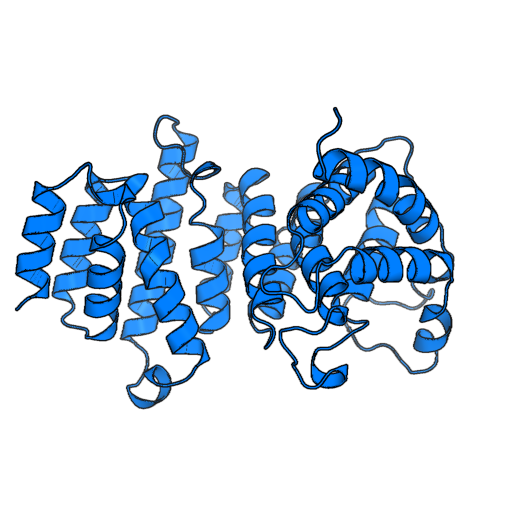0 97.62 298 LEU A O 1
ATOM 2356 N N . ALA A 1 299 ? -0.223 5.327 23.326 1.00 96.56 299 ALA A N 1
ATOM 2357 C CA . ALA A 1 299 ? 0.250 5.510 24.700 1.00 96.56 299 ALA A CA 1
ATOM 2358 C C . ALA A 1 299 ? 0.363 6.979 25.172 1.00 96.56 299 ALA A C 1
ATOM 2360 O O . ALA A 1 299 ? 0.228 7.192 26.374 1.00 96.56 299 ALA A O 1
ATOM 2361 N N . PRO A 1 300 ? 0.574 7.991 24.299 1.00 97.88 300 PRO A N 1
ATOM 2362 C CA . PRO A 1 300 ? 0.550 9.395 24.719 1.00 97.88 300 PRO A CA 1
ATOM 2363 C C . PRO A 1 300 ? -0.807 9.912 25.232 1.00 97.88 300 PRO A C 1
ATOM 2365 O O . PRO A 1 300 ? -0.833 10.987 25.822 1.00 97.88 300 PRO A O 1
ATOM 2368 N N . TRP A 1 301 ? -1.912 9.176 25.043 1.00 98.00 301 TRP A N 1
ATOM 2369 C CA . TRP A 1 301 ? -3.259 9.565 25.496 1.00 98.00 301 TRP A CA 1
ATOM 2370 C C . TRP A 1 301 ? -3.862 8.524 26.457 1.00 98.00 301 TRP A C 1
ATOM 2372 O O . TRP A 1 301 ? -4.853 7.872 26.121 1.00 98.00 301 TRP A O 1
ATOM 2382 N N . PRO A 1 302 ? -3.271 8.324 27.650 1.00 97.38 302 PRO A N 1
ATOM 2383 C CA . PRO A 1 302 ? -3.696 7.274 28.576 1.00 97.38 302 PRO A CA 1
ATOM 2384 C C . PRO A 1 302 ? -5.144 7.446 29.053 1.00 97.38 302 PRO A C 1
ATOM 2386 O O . PRO A 1 302 ? -5.862 6.454 29.143 1.00 97.38 302 PRO A O 1
ATOM 2389 N N . ASP A 1 303 ? -5.598 8.679 29.293 1.00 97.81 303 ASP A N 1
ATOM 2390 C CA . ASP A 1 303 ? -6.966 8.949 29.758 1.00 97.81 303 ASP A CA 1
ATOM 2391 C C . ASP A 1 303 ? -8.009 8.571 28.696 1.00 97.81 303 ASP A C 1
ATOM 2393 O O . ASP A 1 303 ? -8.990 7.890 28.992 1.00 97.81 303 ASP A O 1
ATOM 2397 N N . GLU A 1 304 ? -7.752 8.930 27.435 1.00 98.00 304 GLU A N 1
ATOM 2398 C CA . GLU A 1 304 ? -8.598 8.573 26.289 1.00 98.00 304 GLU A CA 1
ATOM 2399 C C . GLU A 1 304 ? -8.654 7.052 26.075 1.00 98.00 304 GLU A C 1
ATOM 2401 O O . GLU A 1 304 ? -9.719 6.480 25.823 1.00 98.00 304 GLU A O 1
ATOM 2406 N N . VAL A 1 305 ? -7.504 6.382 26.204 1.00 97.56 305 VAL A N 1
ATOM 2407 C CA . VAL A 1 305 ? -7.388 4.924 26.078 1.00 97.56 305 VAL A CA 1
ATOM 2408 C C . VAL A 1 305 ? -8.138 4.210 27.205 1.00 97.56 305 VAL A C 1
ATOM 2410 O O . VAL A 1 305 ? -8.881 3.267 26.930 1.00 97.56 305 VAL A O 1
ATOM 2413 N N . ASN A 1 306 ? -7.994 4.666 28.451 1.00 96.50 306 ASN A N 1
ATOM 2414 C CA . ASN A 1 306 ? -8.684 4.097 29.610 1.00 96.50 306 ASN A CA 1
ATOM 2415 C C . ASN A 1 306 ? -10.203 4.272 29.502 1.00 96.50 306 ASN A C 1
ATOM 2417 O O . ASN A 1 306 ? -10.937 3.295 29.639 1.00 96.50 306 ASN A O 1
ATOM 2421 N N . ALA A 1 307 ? -10.670 5.475 29.156 1.00 95.69 307 ALA A N 1
ATOM 2422 C CA . ALA A 1 307 ? -12.092 5.740 28.960 1.00 95.69 307 ALA A CA 1
ATOM 2423 C C . ALA A 1 307 ? -12.694 4.831 27.875 1.00 95.69 307 ALA A C 1
ATOM 2425 O O . ALA A 1 307 ? -13.776 4.271 28.044 1.00 95.69 307 ALA A O 1
ATOM 2426 N N . LEU A 1 308 ? -11.986 4.622 26.760 1.00 96.31 308 LEU A N 1
ATOM 2427 C CA . LEU A 1 308 ? -12.444 3.699 25.720 1.00 96.31 308 LEU A CA 1
ATOM 2428 C C . LEU A 1 308 ? -12.409 2.235 26.156 1.00 96.31 308 LEU A C 1
ATOM 2430 O O . LEU A 1 308 ? -13.290 1.483 25.744 1.00 96.31 308 LEU A O 1
ATOM 2434 N N . HIS A 1 309 ? -11.433 1.825 26.970 1.00 95.38 309 HIS A N 1
ATOM 2435 C CA . HIS A 1 309 ? -11.393 0.478 27.536 1.00 95.38 309 HIS A CA 1
ATOM 2436 C C . HIS A 1 309 ? -12.629 0.174 28.380 1.00 95.38 309 HIS A C 1
ATOM 2438 O O . HIS A 1 309 ? -13.177 -0.917 28.239 1.00 95.38 309 HIS A O 1
ATOM 2444 N N . GLU A 1 310 ? -13.091 1.124 29.192 1.00 92.94 310 GLU A N 1
ATOM 2445 C CA . GLU A 1 310 ? -14.315 0.976 29.985 1.00 92.94 310 GLU A CA 1
ATOM 2446 C C . GLU A 1 310 ? -15.552 0.821 29.096 1.00 92.94 310 GLU A C 1
ATOM 2448 O O . GLU A 1 310 ? -16.353 -0.086 29.317 1.00 92.94 310 GLU A O 1
ATOM 2453 N N . VAL A 1 311 ? -15.672 1.644 28.046 1.00 91.94 311 VAL A N 1
ATOM 2454 C CA . VAL A 1 311 ? -16.806 1.589 27.107 1.00 91.94 311 VAL A CA 1
ATOM 2455 C C . VAL A 1 311 ? -16.861 0.252 26.373 1.00 91.94 311 VAL A C 1
ATOM 2457 O O . VAL A 1 311 ? -17.932 -0.324 26.235 1.00 91.94 311 VAL A O 1
ATOM 2460 N N . VAL A 1 312 ? -15.723 -0.258 25.894 1.00 91.88 312 VAL A N 1
ATOM 2461 C CA . VAL A 1 312 ? -15.699 -1.520 25.140 1.00 91.88 312 VAL A CA 1
ATOM 2462 C C . VAL A 1 312 ? -15.602 -2.756 26.026 1.00 91.88 312 VAL A C 1
ATOM 2464 O O . VAL A 1 312 ? -15.508 -3.841 25.466 1.00 91.88 312 VAL A O 1
ATOM 2467 N N . ALA A 1 313 ? -15.507 -2.640 27.353 1.00 81.12 313 ALA A N 1
ATOM 2468 C CA . ALA A 1 313 ? -15.499 -3.781 28.279 1.00 81.12 313 ALA A CA 1
ATOM 2469 C C . ALA A 1 313 ? -16.910 -4.214 28.707 1.00 81.12 313 ALA A C 1
ATOM 2471 O O . ALA A 1 313 ? -17.075 -5.362 29.124 1.00 81.12 313 ALA A O 1
ATOM 2472 N N . GLN A 1 314 ? -17.876 -3.299 28.598 1.00 60.91 314 GLN A N 1
ATOM 2473 C CA . GLN A 1 314 ? -19.312 -3.548 28.731 1.00 60.91 314 GLN A CA 1
ATOM 2474 C C . GLN A 1 314 ? -19.820 -4.388 27.552 1.00 60.91 314 GLN A C 1
ATOM 2476 O O . GLN A 1 314 ? -20.743 -5.195 27.795 1.00 60.91 314 GLN A O 1
#